Protein AF-A0A9W6ZVW0-F1 (afdb_monomer)

InterPro domains:
  IPR003613 U-box domain [PF04564] (121-185)
  IPR003613 U-box domain [PS51698] (119-185)
  IPR003613 U-box domain [SM00504] (123-185)
  IPR013083 Zinc finger, RING/FYVE/PHD-type [G3DSA:3.30.40.10] (118-185)
  IPR052085 WD repeat, SAM and U-box domain-containing [PTHR46573] (23-185)

Secondary structure (DSSP, 8-state):
-------------------------------TTTHHHHHHHHHHHHHHHHHHHHHHHHHHHHHHHHHHHHHHHHHHTSPPPPPPPPPPPPPPS-------TT----S------PPPTTTS-GGGB-TTT-SBPSSEEEETTS-EEEHHHHHHHHTT--B-TTT-PBPS---EEE-HHHHHHHHT-

Structure (mmCIF, N/CA/C/O backbone):
data_AF-A0A9W6ZVW0-F1
#
_entry.id   AF-A0A9W6ZVW0-F1
#
loop_
_atom_site.group_PDB
_atom_site.id
_atom_site.type_symbol
_atom_site.label_atom_id
_atom_site.label_alt_id
_atom_site.label_comp_id
_atom_site.label_asym_id
_atom_site.label_entity_id
_atom_site.label_seq_id
_atom_site.pdbx_PDB_ins_code
_atom_site.Cartn_x
_atom_site.Cartn_y
_atom_site.Cartn_z
_atom_site.occupancy
_atom_site.B_iso_or_equiv
_atom_site.auth_seq_id
_atom_site.auth_comp_id
_atom_site.auth_asym_id
_atom_site.auth_atom_id
_atom_site.pdbx_PDB_model_num
ATOM 1 N N . MET A 1 1 ? 35.088 63.427 -0.900 1.00 36.69 1 MET A N 1
ATOM 2 C CA . MET A 1 1 ? 34.880 64.888 -0.845 1.00 36.69 1 MET A CA 1
ATOM 3 C C . MET A 1 1 ? 33.418 65.139 -0.506 1.00 36.69 1 MET A C 1
ATOM 5 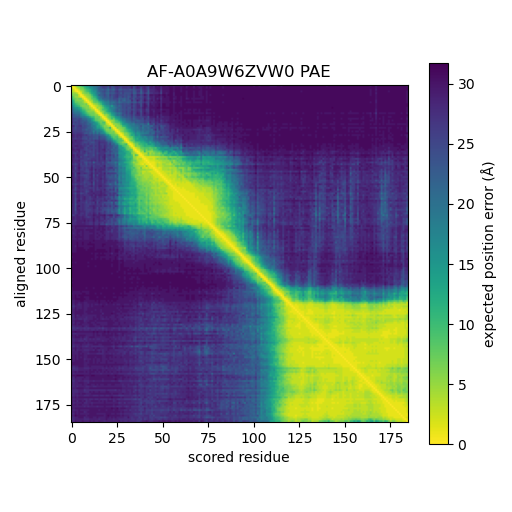O O . MET A 1 1 ? 32.577 64.541 -1.155 1.00 36.69 1 MET A O 1
ATOM 9 N N . ALA A 1 2 ? 33.184 65.968 0.516 1.00 36.09 2 ALA A N 1
ATOM 10 C CA . ALA A 1 2 ? 31.953 66.701 0.839 1.00 36.09 2 ALA A CA 1
ATOM 11 C C . ALA A 1 2 ? 30.633 65.935 1.136 1.00 36.09 2 ALA A C 1
ATOM 13 O O . ALA A 1 2 ? 29.873 65.580 0.245 1.00 36.09 2 ALA A O 1
ATOM 14 N N . ASN A 1 3 ? 30.343 65.822 2.441 1.00 37.25 3 ASN A N 1
ATOM 15 C CA . ASN A 1 3 ? 29.057 66.191 3.087 1.00 37.25 3 ASN A CA 1
ATOM 16 C C . ASN A 1 3 ? 28.734 67.685 2.746 1.00 37.25 3 ASN A C 1
ATOM 18 O O . ASN A 1 3 ? 29.712 68.359 2.398 1.00 37.25 3 ASN A O 1
ATOM 22 N N . PRO A 1 4 ? 27.528 68.298 2.919 1.00 48.19 4 PRO A N 1
ATOM 23 C CA . PRO A 1 4 ? 26.571 68.032 4.008 1.00 48.19 4 PRO A CA 1
ATOM 24 C C . PRO A 1 4 ? 25.067 68.405 3.779 1.00 48.19 4 PRO A C 1
ATOM 26 O O . PRO A 1 4 ? 24.676 68.956 2.755 1.00 48.19 4 PRO A O 1
ATOM 29 N N . SER A 1 5 ? 24.276 68.205 4.843 1.00 37.84 5 SER A N 1
ATOM 30 C CA . SER A 1 5 ? 23.144 69.052 5.287 1.00 37.84 5 SER A CA 1
ATOM 31 C C . SER A 1 5 ? 21.760 68.883 4.644 1.00 37.84 5 SER A C 1
ATOM 33 O O . SER A 1 5 ? 21.388 69.637 3.751 1.00 37.84 5 SER A O 1
ATOM 35 N N . ASP A 1 6 ? 20.934 68.034 5.262 1.00 41.91 6 ASP A N 1
ATOM 36 C CA . ASP A 1 6 ? 19.467 68.126 5.214 1.00 41.91 6 ASP A CA 1
ATOM 37 C C . ASP A 1 6 ? 18.932 68.792 6.495 1.00 41.91 6 ASP A C 1
ATOM 39 O O . ASP A 1 6 ? 19.266 68.342 7.598 1.00 41.91 6 ASP A O 1
ATOM 43 N N . PRO A 1 7 ? 18.072 69.823 6.389 1.00 49.44 7 PRO A N 1
ATOM 44 C CA . PRO A 1 7 ? 17.240 70.276 7.488 1.00 49.44 7 PRO A CA 1
ATOM 45 C C . PRO A 1 7 ? 15.739 70.024 7.256 1.00 49.44 7 PRO A C 1
ATOM 47 O O . PRO A 1 7 ? 15.161 70.425 6.250 1.00 49.44 7 PRO A O 1
ATOM 50 N N . LEU A 1 8 ? 15.127 69.538 8.337 1.00 39.28 8 LEU A N 1
ATOM 51 C CA . LEU A 1 8 ? 13.867 70.012 8.925 1.00 39.28 8 LEU A CA 1
ATOM 52 C C . LEU A 1 8 ? 12.522 69.548 8.332 1.00 39.28 8 LEU A C 1
ATOM 54 O O . LEU A 1 8 ? 12.026 70.021 7.312 1.00 39.28 8 LEU A O 1
ATOM 58 N N . GLU A 1 9 ? 11.907 68.672 9.136 1.00 45.91 9 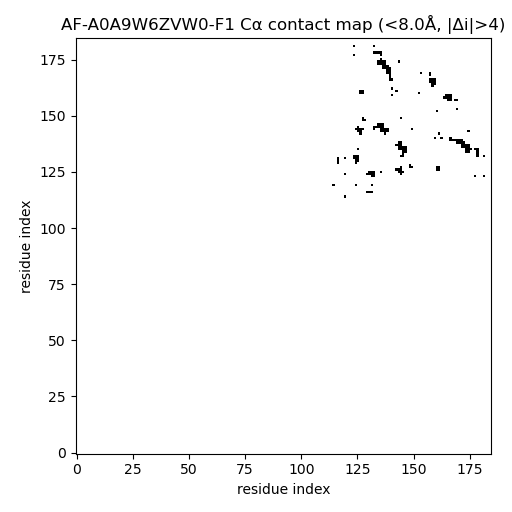GLU A N 1
ATOM 59 C CA . GLU A 1 9 ? 10.495 68.612 9.535 1.00 45.91 9 GLU A CA 1
ATOM 60 C C . GLU A 1 9 ? 9.547 69.688 8.982 1.00 45.91 9 GLU A C 1
ATOM 62 O O . GLU A 1 9 ? 9.727 70.890 9.185 1.00 45.91 9 GLU A O 1
ATOM 67 N N . LYS A 1 10 ? 8.407 69.224 8.458 1.00 45.72 10 LYS A N 1
ATOM 68 C CA . LYS A 1 10 ? 7.166 70.001 8.416 1.00 45.72 10 LYS A CA 1
ATOM 69 C C . LYS A 1 10 ? 6.094 69.293 9.235 1.00 45.72 10 LYS A C 1
ATOM 71 O O . LYS A 1 10 ? 5.445 68.364 8.761 1.00 45.72 10 LYS A O 1
ATOM 76 N N . GLY A 1 11 ? 5.936 69.770 10.468 1.00 38.44 11 GLY A N 1
ATOM 77 C CA . GLY A 1 11 ? 4.746 69.575 11.283 1.00 38.44 11 GLY A CA 1
ATOM 78 C C . GLY A 1 11 ? 3.544 70.271 10.648 1.00 38.44 11 GLY A C 1
ATOM 79 O O . GLY A 1 11 ? 3.657 71.353 10.066 1.00 38.44 11 GLY A O 1
ATOM 80 N N . GLY A 1 12 ? 2.403 69.594 10.715 1.00 38.50 12 GLY A N 1
ATOM 81 C CA . GLY A 1 12 ? 1.144 70.053 10.163 1.00 38.50 12 GLY A CA 1
ATOM 82 C C . GLY A 1 12 ? 0.312 70.895 11.127 1.00 38.50 12 GLY A C 1
ATOM 83 O O . GLY A 1 12 ? 0.460 70.841 12.343 1.00 38.50 12 GLY A O 1
ATOM 84 N N . PHE A 1 13 ? -0.651 71.550 10.483 1.00 37.47 13 PHE A N 1
ATOM 85 C CA . PHE A 1 13 ? -1.924 72.054 10.985 1.00 37.47 13 PHE A CA 1
ATOM 86 C C . PHE A 1 13 ? -1.953 73.447 11.635 1.00 37.47 13 PHE A C 1
ATOM 88 O O . PHE A 1 13 ? -1.443 73.705 12.720 1.00 37.47 13 PHE A O 1
ATOM 95 N N . VAL A 1 14 ? -2.623 74.335 10.898 1.00 42.47 14 VAL A N 1
ATOM 96 C CA . VAL A 1 14 ? -2.962 75.728 11.191 1.00 42.47 14 VAL A CA 1
ATOM 97 C C . VAL A 1 14 ? -4.264 75.766 11.988 1.00 42.47 14 VAL A C 1
ATOM 99 O O . VAL A 1 14 ? -5.237 75.166 11.543 1.00 42.47 14 VAL A O 1
ATOM 102 N N . ILE A 1 15 ? -4.316 76.544 13.073 1.00 51.22 15 ILE A N 1
ATOM 103 C CA . ILE A 1 15 ? -5.543 77.213 13.533 1.00 51.22 15 ILE A CA 1
ATOM 104 C C . ILE A 1 15 ? -5.216 78.592 14.127 1.00 51.22 15 ILE A C 1
ATOM 106 O O . ILE A 1 15 ? -4.217 78.782 14.817 1.00 51.22 15 ILE A O 1
ATOM 110 N N . ASP A 1 16 ? -6.077 79.538 13.770 1.00 44.47 16 ASP A N 1
ATOM 111 C CA . ASP A 1 16 ? -6.028 80.986 13.956 1.00 44.47 16 ASP A CA 1
ATOM 112 C C . ASP A 1 16 ? -6.024 81.485 15.416 1.00 44.47 16 ASP A C 1
ATOM 114 O O . ASP A 1 16 ? -6.716 80.951 16.277 1.00 44.47 16 ASP A O 1
ATOM 118 N N . GLY A 1 17 ? -5.356 82.626 15.622 1.00 41.03 17 GLY A N 1
ATOM 119 C CA . GLY A 1 17 ? -5.938 83.773 16.325 1.00 41.03 17 GLY A CA 1
ATOM 120 C C . GLY A 1 17 ? -6.081 83.774 17.859 1.00 41.03 17 GLY A C 1
ATOM 121 O O . GLY A 1 17 ? -7.071 83.306 18.406 1.00 41.03 17 GLY A O 1
ATOM 122 N N . ARG A 1 18 ? -5.257 84.645 18.470 1.00 46.25 18 ARG A N 1
ATOM 123 C CA . ARG A 1 18 ? -5.619 85.642 19.512 1.00 46.25 18 ARG A CA 1
ATOM 124 C C . ARG A 1 18 ? -5.554 85.264 21.016 1.00 46.25 18 ARG A C 1
ATOM 126 O O . ARG A 1 18 ? -6.280 84.417 21.515 1.00 46.25 18 ARG A O 1
ATOM 133 N N . HIS A 1 19 ? -4.811 86.133 21.722 1.00 49.25 19 HIS A N 1
ATOM 134 C CA . HIS A 1 19 ? -4.738 86.422 23.169 1.00 49.25 19 HIS A CA 1
ATOM 135 C C . HIS A 1 19 ? -3.726 85.622 24.000 1.00 49.25 19 HIS A C 1
ATOM 137 O O . HIS A 1 19 ? -3.892 84.443 24.290 1.00 49.25 19 HIS A O 1
ATOM 143 N N . GLY A 1 20 ? -2.658 86.323 24.395 1.00 46.34 20 GLY A N 1
ATOM 144 C CA . GLY A 1 20 ? -1.584 85.798 25.225 1.00 46.34 20 GLY A CA 1
ATOM 145 C C . GLY A 1 20 ? -1.887 85.811 26.715 1.00 46.34 20 GLY A C 1
ATOM 146 O O . GLY A 1 20 ? -2.773 86.523 27.176 1.00 46.34 20 GLY A O 1
ATOM 147 N N . VAL A 1 21 ? -1.064 85.081 27.467 1.00 46.03 21 VAL A N 1
ATOM 148 C CA . VAL A 1 21 ? -0.846 85.321 28.893 1.00 46.03 21 VAL A CA 1
ATOM 149 C C . VAL A 1 21 ? 0.588 84.914 29.230 1.00 46.03 21 VAL A C 1
ATOM 151 O O . VAL A 1 21 ? 1.023 83.799 28.954 1.00 46.03 21 VAL A O 1
ATOM 154 N N . HIS A 1 22 ? 1.333 85.858 29.792 1.00 50.41 22 HIS A N 1
ATOM 155 C CA . HIS A 1 22 ? 2.669 85.676 30.342 1.00 50.41 22 HIS A CA 1
ATOM 156 C C . HIS A 1 22 ? 2.554 85.021 31.726 1.00 50.41 22 HIS A C 1
ATOM 158 O O . HIS A 1 22 ? 1.882 85.575 32.595 1.00 50.41 22 HIS A O 1
ATOM 164 N N . CYS A 1 23 ? 3.227 83.891 31.960 1.00 37.38 23 CYS A N 1
ATOM 165 C CA . CYS A 1 23 ? 3.413 83.336 33.303 1.00 37.38 23 CYS A CA 1
ATOM 166 C C . CYS A 1 23 ? 4.864 82.884 33.515 1.00 37.38 23 CYS A C 1
ATOM 168 O O . CYS A 1 23 ? 5.407 82.079 32.762 1.00 37.38 23 CYS A O 1
ATOM 170 N N . SER A 1 24 ? 5.471 83.427 34.571 1.00 48.44 24 SER A N 1
ATOM 171 C CA . SER A 1 24 ? 6.840 83.202 35.028 1.00 48.44 24 SER A CA 1
ATOM 172 C C . SER A 1 24 ? 7.132 81.736 35.362 1.00 48.44 24 SER A C 1
ATOM 174 O O . SER A 1 24 ? 6.446 81.114 36.174 1.00 48.44 24 SER A O 1
ATOM 176 N N . PHE A 1 25 ? 8.214 81.213 34.785 1.00 44.19 25 PHE A N 1
ATOM 177 C CA . PHE A 1 25 ? 8.746 79.878 35.052 1.00 44.19 25 PHE A CA 1
ATOM 178 C C . PHE A 1 25 ? 9.334 79.800 36.474 1.00 44.19 25 PHE A C 1
ATOM 180 O O . PHE A 1 25 ? 10.353 80.424 36.765 1.00 44.19 25 PHE A O 1
ATOM 187 N N . HIS A 1 26 ? 8.719 79.008 37.356 1.00 49.25 26 HIS A N 1
ATOM 188 C CA . HIS A 1 26 ? 9.339 78.559 38.606 1.00 49.25 26 HIS A CA 1
ATOM 189 C C . HIS A 1 26 ? 10.032 77.214 38.358 1.00 49.25 26 HIS A C 1
ATOM 191 O O . HIS A 1 26 ? 9.406 76.247 37.931 1.00 49.25 26 HIS A O 1
ATOM 197 N N . ASN A 1 27 ? 11.338 77.150 38.615 1.00 50.41 27 ASN A N 1
ATOM 198 C CA . ASN A 1 27 ? 12.130 75.929 38.501 1.00 50.41 27 ASN A CA 1
ATOM 199 C C . ASN A 1 27 ? 11.965 75.068 39.763 1.00 50.41 27 ASN A C 1
ATOM 201 O O . ASN A 1 27 ? 12.542 75.376 40.806 1.00 50.41 27 ASN A O 1
ATOM 205 N N . THR A 1 28 ? 11.215 73.970 39.664 1.00 51.53 28 THR A N 1
ATOM 206 C CA . THR A 1 28 ? 11.150 72.928 40.696 1.00 51.53 28 THR A CA 1
ATOM 207 C C . THR A 1 28 ? 11.941 71.694 40.261 1.00 51.53 28 THR A C 1
ATOM 209 O O . THR A 1 28 ? 11.389 70.720 39.751 1.00 51.53 28 THR A O 1
ATOM 212 N N . ARG A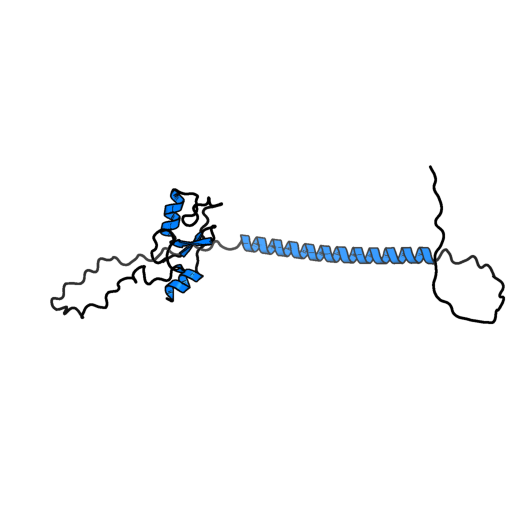 1 29 ? 13.256 71.687 40.513 1.00 55.25 29 ARG A N 1
ATOM 213 C CA . ARG A 1 29 ? 14.013 70.431 40.648 1.00 55.25 29 ARG A CA 1
ATOM 214 C C . ARG A 1 29 ? 13.548 69.728 41.923 1.00 55.25 29 ARG A C 1
ATOM 216 O O . ARG A 1 29 ? 13.925 70.189 42.995 1.00 55.25 29 ARG A O 1
ATOM 223 N N . LYS A 1 30 ? 12.774 68.637 41.811 1.00 53.06 30 LYS A N 1
ATOM 224 C CA . LYS A 1 30 ? 12.696 67.507 42.776 1.00 53.06 30 LYS A CA 1
ATOM 225 C C . LYS A 1 30 ? 11.551 66.536 42.423 1.00 53.06 30 LYS A C 1
ATOM 227 O O . LYS A 1 30 ? 10.520 66.573 43.071 1.00 53.06 30 LYS A O 1
ATOM 232 N N . THR A 1 31 ? 11.745 65.627 41.463 1.00 53.50 31 THR A N 1
ATOM 233 C CA . THR A 1 31 ? 10.911 64.399 41.314 1.00 53.50 31 THR A CA 1
ATOM 234 C C . THR A 1 31 ? 11.619 63.253 40.558 1.00 53.50 31 THR A C 1
ATOM 236 O O . THR A 1 31 ? 10.977 62.321 40.095 1.00 53.50 31 THR A O 1
ATOM 239 N N . GLY A 1 32 ? 12.952 63.265 40.423 1.00 52.16 32 GLY A N 1
ATOM 240 C CA . GLY A 1 32 ? 13.657 62.285 39.575 1.00 52.16 32 GLY A CA 1
ATOM 241 C C . GLY A 1 32 ? 13.910 60.894 40.178 1.00 52.16 32 GLY A C 1
ATOM 242 O O . GLY A 1 32 ? 14.332 60.012 39.449 1.00 52.16 32 GLY A O 1
ATOM 243 N N . LYS A 1 33 ? 13.698 60.671 41.487 1.00 48.81 33 LYS A N 1
ATOM 244 C CA . LYS A 1 33 ? 14.154 59.434 42.166 1.00 48.81 33 LYS A CA 1
ATOM 245 C C . LYS A 1 33 ? 13.055 58.404 42.466 1.00 48.81 33 LYS A C 1
ATOM 247 O O . LYS A 1 33 ? 13.376 57.305 42.892 1.00 48.81 33 LYS A O 1
ATOM 252 N N . THR A 1 34 ? 11.781 58.729 42.257 1.00 54.94 34 THR A N 1
ATOM 253 C CA . THR A 1 34 ? 10.658 57.814 42.551 1.00 54.94 34 THR A CA 1
ATOM 254 C C . THR A 1 34 ? 10.165 57.040 41.326 1.00 54.94 34 THR A C 1
ATOM 256 O O . THR A 1 34 ? 9.787 55.882 41.465 1.00 54.94 34 THR A O 1
ATOM 259 N N . MET A 1 35 ? 10.227 57.618 40.120 1.00 53.97 35 MET A N 1
ATOM 260 C CA . MET A 1 35 ? 9.728 56.952 38.901 1.00 53.97 35 MET A CA 1
ATOM 261 C C . MET A 1 35 ? 10.645 55.829 38.388 1.00 53.97 35 MET A C 1
ATOM 263 O O . MET A 1 35 ? 10.172 54.833 37.839 1.00 53.97 35 MET A O 1
ATOM 267 N N . GLU A 1 36 ? 11.956 55.950 38.606 1.00 59.03 36 GLU A N 1
ATOM 268 C CA . GLU A 1 36 ? 12.932 54.961 38.130 1.00 59.03 36 GLU A CA 1
ATOM 269 C C . GLU A 1 36 ? 12.926 53.690 38.998 1.00 59.03 36 GLU A C 1
ATOM 271 O O . GLU A 1 36 ? 12.988 52.577 38.484 1.00 59.03 36 GLU A O 1
ATOM 276 N N . THR A 1 37 ? 12.744 53.826 40.317 1.00 59.56 37 THR A N 1
ATOM 277 C CA . THR A 1 37 ? 12.632 52.676 41.230 1.00 59.56 37 THR A CA 1
ATOM 278 C C . THR A 1 37 ? 11.305 51.935 41.086 1.00 59.56 37 THR A C 1
ATOM 280 O O . THR A 1 37 ? 11.295 50.711 41.189 1.00 59.56 37 THR A O 1
ATOM 283 N N . GLN A 1 38 ? 10.212 52.650 40.795 1.00 60.81 38 GLN A N 1
ATOM 284 C CA . GLN A 1 38 ? 8.894 52.048 40.573 1.00 60.81 38 GLN A CA 1
ATOM 285 C C . GLN A 1 38 ? 8.896 51.133 39.337 1.00 60.81 38 GLN A C 1
ATOM 287 O O . GLN A 1 38 ? 8.470 49.985 39.416 1.00 60.81 38 GLN A O 1
ATOM 292 N N . SER A 1 39 ? 9.511 51.584 38.240 1.00 69.44 39 SER A N 1
ATOM 293 C CA . SER A 1 39 ? 9.677 50.783 37.016 1.00 69.44 39 SER A CA 1
ATOM 294 C C . SER A 1 39 ? 10.524 49.516 37.235 1.00 69.44 39 SER A C 1
ATOM 296 O O . SER A 1 39 ? 10.269 48.471 36.637 1.00 69.44 39 SER A O 1
ATOM 298 N N . ILE A 1 40 ? 11.535 49.577 38.111 1.00 68.88 40 ILE A N 1
ATOM 299 C CA . ILE A 1 40 ? 12.392 48.424 38.443 1.00 68.88 40 ILE A CA 1
ATOM 300 C C . ILE A 1 40 ? 11.645 47.410 39.322 1.00 68.88 40 ILE A C 1
ATOM 302 O O . ILE A 1 40 ? 11.840 46.202 39.173 1.00 68.88 40 ILE A O 1
ATOM 306 N N . GLU A 1 41 ? 10.810 47.873 40.251 1.00 72.12 41 GLU A N 1
ATOM 307 C CA . GLU A 1 41 ? 10.012 47.007 41.123 1.00 72.12 41 GLU A CA 1
ATOM 308 C C . GLU A 1 41 ? 8.882 46.311 40.350 1.00 72.12 41 GLU A C 1
ATOM 310 O O . GLU A 1 41 ? 8.694 45.100 40.490 1.00 72.12 41 GLU A O 1
ATOM 315 N N . GLU A 1 42 ? 8.227 47.028 39.435 1.00 75.50 42 GLU A N 1
ATOM 316 C CA . GLU A 1 42 ? 7.260 46.466 38.485 1.00 75.50 42 GLU A CA 1
ATOM 317 C C . GLU A 1 42 ? 7.913 45.420 37.565 1.00 75.50 42 GLU A C 1
ATOM 319 O O . GLU A 1 42 ? 7.383 44.317 37.413 1.00 75.50 42 GLU A O 1
ATOM 324 N N . ALA A 1 43 ? 9.113 45.688 37.035 1.00 74.31 43 ALA A N 1
ATOM 325 C CA . ALA A 1 43 ? 9.855 44.726 36.215 1.00 74.31 43 ALA A CA 1
ATOM 326 C C . ALA A 1 43 ? 10.263 43.461 36.994 1.00 74.31 43 ALA A C 1
ATOM 328 O O . ALA A 1 43 ? 10.168 42.346 36.472 1.00 74.31 43 ALA A O 1
ATOM 329 N N . LYS A 1 44 ? 10.674 43.600 38.263 1.00 75.88 44 LYS A N 1
ATOM 330 C CA . LYS A 1 4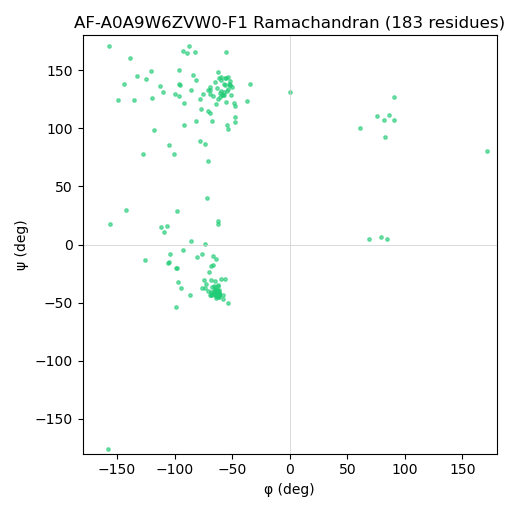4 ? 10.950 42.454 39.150 1.00 75.88 44 LYS A CA 1
ATOM 331 C C . LYS A 1 44 ? 9.684 41.644 39.432 1.00 75.88 44 LYS A C 1
ATOM 333 O O . LYS A 1 44 ? 9.741 40.416 39.413 1.00 75.88 44 LYS A O 1
ATOM 338 N N . SER A 1 45 ? 8.548 42.314 39.627 1.00 74.50 45 SER A N 1
ATOM 339 C CA . SER A 1 45 ? 7.237 41.681 39.809 1.00 74.50 45 SER A CA 1
ATOM 340 C C . SER A 1 45 ? 6.792 40.906 38.558 1.00 74.50 45 SER A C 1
ATOM 342 O O . SER A 1 45 ? 6.431 39.731 38.650 1.00 74.50 45 SER A O 1
ATOM 344 N N . MET A 1 46 ? 6.925 41.493 37.361 1.00 74.19 46 MET A N 1
ATOM 345 C CA . MET A 1 46 ? 6.645 40.820 36.084 1.00 74.19 46 MET A CA 1
ATOM 346 C C . MET A 1 46 ? 7.573 39.625 35.840 1.00 74.19 46 MET A C 1
ATOM 348 O O . MET A 1 46 ? 7.117 38.563 35.417 1.00 74.19 46 MET A O 1
ATOM 352 N N . SER A 1 47 ? 8.866 39.761 36.153 1.00 74.62 47 SER A N 1
ATOM 353 C CA . SER A 1 47 ? 9.827 38.660 36.040 1.00 74.62 47 SER A CA 1
ATOM 354 C C . SER A 1 47 ? 9.518 37.520 37.017 1.00 74.62 47 SER A C 1
ATOM 356 O O . SER A 1 47 ? 9.696 36.356 36.660 1.00 74.62 47 SER A O 1
ATOM 358 N N . ALA A 1 48 ? 9.032 37.820 38.226 1.00 74.25 48 ALA A N 1
ATOM 359 C CA . ALA A 1 48 ? 8.617 36.809 39.198 1.00 74.25 48 ALA A CA 1
ATOM 360 C C . ALA A 1 48 ? 7.355 36.056 38.740 1.00 74.25 48 ALA A C 1
ATOM 362 O O . ALA A 1 48 ? 7.300 34.829 38.840 1.00 74.25 48 ALA A O 1
ATOM 363 N N . MET A 1 49 ? 6.372 36.760 38.164 1.00 72.38 49 MET A N 1
ATOM 364 C CA . MET A 1 49 ? 5.185 36.134 37.565 1.00 72.38 49 MET A CA 1
ATOM 365 C C . MET A 1 49 ? 5.538 35.284 36.339 1.00 72.38 49 MET A C 1
ATOM 367 O O . MET A 1 49 ? 5.017 34.180 36.192 1.00 72.38 49 MET A O 1
ATOM 371 N N . ALA A 1 50 ? 6.461 35.748 35.492 1.00 74.81 50 ALA A N 1
ATOM 372 C CA . ALA A 1 50 ? 6.957 34.980 34.352 1.00 74.81 50 ALA A CA 1
ATOM 373 C C . ALA A 1 50 ? 7.695 33.706 34.798 1.00 74.81 50 ALA A C 1
ATOM 375 O O . ALA A 1 50 ? 7.473 32.643 34.223 1.00 74.81 50 ALA A O 1
ATOM 376 N N . ALA A 1 51 ? 8.504 33.775 35.861 1.00 75.69 51 ALA A N 1
ATOM 377 C CA . ALA A 1 51 ? 9.158 32.603 36.443 1.00 75.69 51 ALA A CA 1
ATOM 378 C C . ALA A 1 51 ? 8.145 31.608 37.045 1.00 75.69 51 ALA A C 1
ATOM 380 O O . ALA A 1 51 ? 8.262 30.401 36.833 1.00 75.69 51 ALA A O 1
ATOM 381 N N . ALA A 1 52 ? 7.107 32.096 37.735 1.00 75.81 52 ALA A N 1
ATOM 382 C CA . ALA A 1 52 ? 6.025 31.252 38.247 1.00 75.81 52 ALA A CA 1
ATOM 383 C C . ALA A 1 52 ? 5.225 30.584 37.111 1.00 75.81 52 ALA A C 1
ATOM 385 O O . ALA A 1 52 ? 4.931 29.388 37.176 1.00 75.81 52 ALA A O 1
ATOM 386 N N . ALA A 1 53 ? 4.933 31.321 36.035 1.00 78.62 53 ALA A N 1
ATOM 387 C CA . ALA A 1 53 ? 4.290 30.785 34.838 1.00 78.62 53 ALA A CA 1
ATOM 388 C C . ALA A 1 53 ? 5.177 29.753 34.119 1.00 78.62 53 ALA A C 1
ATOM 390 O O . ALA A 1 53 ? 4.675 28.712 33.694 1.00 78.62 53 ALA A O 1
ATOM 391 N N . ALA A 1 54 ? 6.491 29.986 34.045 1.00 81.25 54 ALA A N 1
ATOM 392 C CA . ALA A 1 54 ? 7.454 29.051 33.469 1.00 81.25 54 ALA A CA 1
ATOM 393 C C . ALA A 1 54 ? 7.532 27.743 34.272 1.00 81.25 54 ALA A C 1
ATOM 395 O O . ALA A 1 54 ? 7.477 26.664 33.685 1.00 81.25 54 ALA A O 1
ATOM 396 N N . HIS A 1 55 ? 7.566 27.798 35.609 1.00 84.44 55 HIS A N 1
ATOM 397 C CA . HIS A 1 55 ? 7.489 26.590 36.439 1.00 84.44 55 HIS A CA 1
ATOM 398 C C . HIS A 1 55 ? 6.157 25.849 36.264 1.00 84.44 55 HIS A C 1
ATOM 400 O O . HIS A 1 55 ? 6.155 24.624 36.172 1.00 84.44 55 HIS A O 1
ATOM 406 N N . ALA A 1 56 ? 5.031 26.561 36.142 1.00 84.44 56 ALA A N 1
ATOM 407 C CA . ALA A 1 56 ? 3.738 25.937 35.860 1.00 84.44 56 ALA A CA 1
ATOM 408 C C . ALA A 1 56 ? 3.702 25.259 34.475 1.00 84.44 56 ALA A C 1
ATOM 410 O O . ALA A 1 56 ? 3.106 24.191 34.322 1.00 84.44 56 ALA A O 1
ATOM 411 N N . GLN A 1 57 ? 4.354 25.842 33.464 1.00 89.19 57 GLN A N 1
ATOM 412 C CA . GLN A 1 57 ? 4.505 25.236 32.138 1.00 89.19 57 GLN A CA 1
ATOM 413 C C . GLN A 1 57 ? 5.429 24.011 32.169 1.00 89.19 57 GLN A C 1
ATOM 415 O O . GLN A 1 57 ? 5.075 22.979 31.602 1.00 89.19 57 GLN A O 1
ATOM 420 N N . LEU A 1 58 ? 6.562 24.083 32.875 1.00 90.50 58 LEU A N 1
ATOM 421 C CA . LEU A 1 58 ? 7.473 22.950 33.064 1.00 90.50 58 LEU A CA 1
ATOM 422 C C . LEU A 1 58 ? 6.807 21.805 33.836 1.00 90.50 58 LEU A C 1
ATOM 424 O O . LEU A 1 58 ? 6.954 20.653 33.439 1.00 90.50 58 LEU A O 1
ATOM 428 N N . ALA A 1 59 ? 6.014 22.100 34.870 1.00 93.75 59 ALA A N 1
ATOM 429 C CA . ALA A 1 59 ? 5.257 21.094 35.614 1.00 93.75 59 ALA A CA 1
ATOM 430 C C . ALA A 1 59 ? 4.231 20.374 34.719 1.00 93.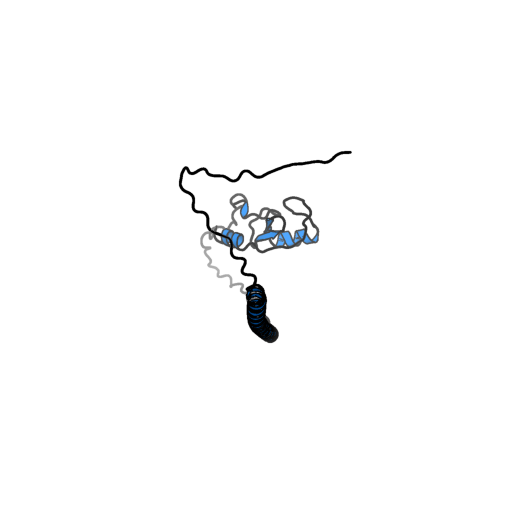75 59 ALA A C 1
ATOM 432 O O . ALA A 1 59 ? 4.162 19.144 34.709 1.00 93.75 59 ALA A O 1
ATOM 433 N N . LYS A 1 60 ? 3.489 21.121 33.888 1.00 95.44 60 LYS A N 1
ATOM 434 C CA . LYS A 1 60 ? 2.587 20.537 32.877 1.00 95.44 60 LYS A CA 1
ATOM 435 C C . LYS A 1 60 ? 3.351 19.705 31.842 1.00 95.44 60 LYS A C 1
ATOM 437 O O . LYS A 1 60 ? 2.893 18.629 31.462 1.00 95.44 60 LYS A O 1
ATOM 442 N N . ALA A 1 61 ? 4.521 20.171 31.401 1.00 94.75 61 ALA A N 1
ATOM 443 C CA . ALA A 1 61 ? 5.366 19.446 30.455 1.00 94.75 61 ALA A CA 1
ATOM 444 C C . ALA A 1 61 ? 5.899 18.130 31.045 1.00 94.75 61 ALA A C 1
ATOM 446 O O . ALA A 1 61 ? 5.843 17.098 30.380 1.00 94.75 61 ALA A O 1
ATOM 447 N N . GLN A 1 62 ? 6.336 18.134 32.306 1.00 96.50 62 GLN A N 1
ATOM 448 C CA . GLN A 1 62 ? 6.746 16.928 33.028 1.00 96.50 62 GLN A CA 1
ATOM 449 C C . GLN A 1 62 ? 5.588 15.934 33.165 1.00 96.50 62 GLN A C 1
ATOM 451 O O . GLN A 1 62 ? 5.775 14.745 32.916 1.00 96.50 62 GLN A O 1
ATOM 456 N N . GLN A 1 63 ? 4.379 16.407 33.481 1.00 96.00 63 GLN A N 1
ATOM 457 C CA . GLN A 1 63 ? 3.196 15.548 33.557 1.00 96.00 63 GLN A CA 1
ATOM 458 C C . GLN A 1 63 ? 2.864 14.907 32.199 1.00 96.00 63 GLN A C 1
ATOM 460 O O . GLN A 1 63 ? 2.581 13.711 32.134 1.00 96.00 63 GLN A O 1
ATOM 465 N N . MET A 1 64 ? 2.956 15.666 31.101 1.00 96.75 64 MET A N 1
ATOM 466 C CA . MET A 1 64 ? 2.786 15.114 29.751 1.00 96.75 64 MET A CA 1
ATOM 467 C C . MET A 1 64 ? 3.860 14.077 29.412 1.00 96.75 64 MET A C 1
ATOM 469 O O . MET A 1 64 ? 3.540 13.036 28.842 1.00 96.75 64 MET A O 1
ATOM 473 N N . GLN A 1 65 ? 5.118 14.315 29.788 1.00 96.50 65 GLN A N 1
ATOM 474 C CA . GLN A 1 65 ? 6.197 13.346 29.578 1.00 96.50 65 GLN A CA 1
ATOM 475 C C . GLN A 1 65 ? 5.968 12.057 30.377 1.00 96.50 65 GLN A C 1
ATOM 477 O O . GLN A 1 65 ? 6.133 10.969 29.829 1.00 96.50 65 GLN A O 1
ATOM 482 N N . GLN A 1 66 ? 5.532 12.157 31.635 1.00 96.69 66 GLN A N 1
ATOM 483 C CA . GLN A 1 66 ? 5.174 10.992 32.451 1.00 96.69 66 GLN A CA 1
ATOM 484 C C . GLN A 1 66 ? 4.009 10.209 31.834 1.00 96.69 66 GLN A C 1
ATOM 486 O O . GLN A 1 66 ? 4.070 8.983 31.742 1.00 96.69 66 GLN A O 1
ATOM 491 N N . MET A 1 67 ? 2.979 10.902 31.340 1.00 97.06 67 MET A N 1
ATOM 492 C CA . MET A 1 67 ? 1.851 10.269 30.655 1.00 97.06 67 MET A CA 1
ATOM 493 C C . MET A 1 67 ? 2.297 9.541 29.379 1.00 97.06 67 MET A C 1
ATOM 495 O O . MET A 1 67 ? 1.897 8.402 29.148 1.00 97.06 67 MET A O 1
ATOM 499 N N . GLN A 1 68 ? 3.176 10.147 28.576 1.00 96.69 68 GLN A N 1
ATOM 500 C CA . GLN A 1 68 ? 3.743 9.499 27.389 1.00 96.69 68 GLN A CA 1
ATOM 501 C C . GLN A 1 68 ? 4.582 8.268 27.754 1.00 96.69 68 GLN A C 1
ATOM 503 O O . GLN A 1 68 ? 4.480 7.239 27.089 1.00 96.69 68 GLN A O 1
ATOM 508 N N . GLN A 1 69 ? 5.386 8.334 28.819 1.00 96.25 69 GLN A N 1
ATOM 509 C CA . GLN A 1 69 ? 6.146 7.177 29.303 1.00 96.25 69 GLN A CA 1
ATOM 510 C C . GLN A 1 69 ? 5.218 6.036 29.742 1.00 96.25 69 GLN A C 1
ATOM 512 O O . GLN A 1 69 ? 5.456 4.889 29.364 1.00 96.25 69 GLN A O 1
ATOM 517 N N . GLN A 1 70 ? 4.128 6.339 30.455 1.00 95.88 70 GLN A N 1
ATOM 518 C CA . GLN A 1 70 ? 3.120 5.339 30.820 1.00 95.88 70 GLN A CA 1
ATOM 519 C C . GLN A 1 70 ? 2.454 4.719 29.588 1.00 95.88 70 GLN A C 1
ATOM 521 O O . GLN A 1 70 ? 2.321 3.499 29.522 1.00 95.88 70 GLN A O 1
ATOM 526 N N . GLN A 1 71 ? 2.092 5.522 28.583 1.00 95.19 71 GLN A N 1
ATOM 527 C CA . GLN A 1 71 ? 1.534 5.007 27.328 1.00 95.19 71 GLN A CA 1
ATOM 528 C C . GLN A 1 71 ? 2.524 4.093 26.594 1.00 95.19 71 GLN A C 1
ATOM 530 O O . GLN A 1 71 ? 2.136 3.033 26.108 1.00 95.19 71 GLN A O 1
ATOM 535 N N . ARG A 1 72 ? 3.813 4.455 26.550 1.00 94.06 72 ARG A N 1
ATOM 536 C CA . ARG A 1 72 ? 4.862 3.604 25.964 1.00 94.06 72 ARG A CA 1
ATOM 537 C C . ARG A 1 72 ? 5.012 2.286 26.717 1.00 94.06 72 ARG A C 1
ATOM 539 O O . ARG A 1 72 ? 5.128 1.246 26.077 1.00 94.06 72 ARG A O 1
ATOM 546 N N . TYR A 1 73 ? 4.972 2.320 28.047 1.00 94.56 73 TYR A N 1
ATOM 547 C CA . TYR A 1 73 ? 5.008 1.110 28.864 1.00 94.56 73 TYR A CA 1
ATOM 548 C C . TYR A 1 73 ? 3.792 0.216 28.591 1.00 94.56 73 TYR A C 1
ATOM 550 O O . TYR A 1 73 ? 3.955 -0.973 28.344 1.00 94.56 73 TYR A O 1
ATOM 558 N N . GLN A 1 74 ? 2.583 0.783 28.527 1.00 93.44 74 GLN A N 1
ATOM 559 C CA . GLN A 1 74 ? 1.373 0.027 28.177 1.00 93.44 74 GLN A CA 1
ATOM 560 C C . GLN A 1 74 ? 1.451 -0.584 26.770 1.00 93.44 74 GLN A C 1
ATOM 562 O O . GLN A 1 74 ? 1.032 -1.722 26.580 1.00 93.44 74 GLN A O 1
ATOM 567 N N . GLN A 1 75 ? 2.018 0.131 25.790 1.00 90.06 75 GLN A N 1
ATOM 568 C CA . GLN A 1 75 ? 2.243 -0.414 24.445 1.00 90.06 75 GLN A CA 1
ATOM 569 C C . GLN A 1 75 ? 3.230 -1.587 24.456 1.00 90.06 75 GLN A C 1
ATOM 571 O O . GLN A 1 75 ? 2.993 -2.571 23.762 1.00 90.06 75 GLN A O 1
ATOM 576 N N . GLN A 1 76 ? 4.301 -1.507 25.254 1.00 89.00 76 GLN A N 1
ATOM 577 C CA . GLN A 1 76 ? 5.270 -2.598 25.417 1.00 89.00 76 GLN A CA 1
ATOM 578 C C . GLN A 1 76 ? 4.684 -3.807 26.155 1.00 89.00 76 GLN A C 1
ATOM 580 O O . GLN A 1 76 ? 5.080 -4.933 25.881 1.00 89.00 76 GLN A O 1
ATOM 585 N N . GLN A 1 77 ? 3.732 -3.581 27.061 1.00 86.44 77 GLN A N 1
ATOM 586 C CA . GLN A 1 77 ? 3.019 -4.631 27.793 1.00 86.44 77 GLN A CA 1
ATOM 587 C C . GLN A 1 77 ? 1.810 -5.187 27.026 1.00 86.44 77 GLN A C 1
ATOM 589 O O . GLN A 1 77 ? 1.081 -6.020 27.567 1.00 86.44 77 GLN A O 1
ATOM 594 N N . ARG A 1 78 ? 1.551 -4.744 25.782 1.00 83.25 78 ARG A N 1
ATOM 595 C CA . ARG A 1 78 ? 0.463 -5.315 24.984 1.00 83.25 78 ARG A CA 1
ATOM 596 C C . ARG A 1 78 ? 0.801 -6.792 24.729 1.00 83.25 78 ARG A C 1
ATOM 598 O O . ARG A 1 78 ? 1.840 -7.060 24.125 1.00 83.25 78 ARG A O 1
ATOM 605 N N . PRO A 1 79 ? -0.048 -7.743 25.159 1.00 80.75 79 PRO A N 1
ATOM 606 C CA . PRO A 1 79 ? 0.204 -9.153 24.909 1.00 80.75 79 PRO A CA 1
ATOM 607 C C . PRO A 1 79 ? 0.355 -9.372 23.404 1.00 80.75 79 PRO A C 1
ATOM 609 O O . PRO A 1 79 ? -0.392 -8.797 22.606 1.00 80.75 79 PRO A O 1
ATOM 612 N N . PHE A 1 80 ? 1.348 -10.176 23.021 1.00 80.06 80 PHE A N 1
ATOM 613 C CA . PHE A 1 80 ? 1.517 -10.590 21.635 1.00 80.06 80 PHE A CA 1
ATOM 614 C C . PHE A 1 80 ? 0.205 -11.241 21.187 1.00 80.06 80 PHE A C 1
ATOM 616 O O . PHE A 1 80 ? -0.277 -12.164 21.848 1.00 80.06 80 PHE A O 1
ATOM 623 N N . ALA A 1 81 ? -0.413 -10.719 20.125 1.00 78.38 81 ALA A N 1
ATOM 624 C CA . ALA A 1 81 ? -1.626 -11.325 19.596 1.00 78.38 81 ALA A CA 1
ATOM 625 C C . ALA A 1 81 ? -1.305 -12.787 19.249 1.00 78.38 81 ALA A C 1
ATOM 627 O O . ALA A 1 81 ? -0.269 -13.031 18.622 1.00 78.38 81 ALA A O 1
ATOM 628 N N . PRO A 1 82 ? -2.128 -13.763 19.673 1.00 81.38 82 PRO A N 1
ATOM 629 C CA . PRO A 1 82 ? -1.897 -15.142 19.282 1.00 81.38 82 PRO A CA 1
ATOM 630 C C . PRO A 1 82 ? -1.841 -15.214 17.748 1.00 81.38 82 PRO A C 1
ATOM 632 O O . PRO A 1 82 ? -2.569 -14.467 17.082 1.00 81.38 82 PRO A O 1
ATOM 635 N N . PRO A 1 83 ? -0.970 -16.063 17.173 1.00 80.31 83 PRO A N 1
ATOM 636 C CA . PRO A 1 83 ? -0.939 -16.246 15.730 1.00 80.31 83 PRO A CA 1
ATOM 637 C C . PRO A 1 83 ? -2.351 -16.596 15.234 1.00 80.31 83 PRO A C 1
ATOM 639 O O . PRO A 1 83 ? -3.092 -17.275 15.957 1.00 80.31 83 PRO A O 1
ATOM 642 N N . PRO A 1 84 ? -2.747 -16.126 14.037 1.00 78.94 84 PRO A N 1
ATOM 643 C CA . PRO A 1 84 ? -4.041 -16.479 13.470 1.00 78.94 84 PRO A CA 1
ATOM 644 C C . PRO A 1 84 ? -4.185 -18.001 13.468 1.00 78.94 84 PRO A C 1
ATOM 646 O O . PRO A 1 84 ? -3.220 -18.719 13.188 1.00 78.94 84 PRO A O 1
ATOM 649 N N . ALA A 1 85 ? -5.375 -18.488 13.828 1.00 82.06 85 ALA A N 1
ATOM 650 C CA . ALA A 1 85 ? -5.654 -19.916 13.819 1.00 82.06 85 ALA A CA 1
ATOM 651 C C . ALA A 1 85 ? -5.281 -20.505 12.444 1.00 82.06 85 ALA A C 1
ATOM 653 O O . ALA A 1 85 ? -5.508 -19.842 11.425 1.00 82.06 85 ALA A O 1
ATOM 654 N N . PRO A 1 86 ? -4.704 -21.718 12.391 1.00 81.06 86 PRO A N 1
ATOM 655 C CA . PRO A 1 86 ? -4.440 -22.377 11.121 1.00 81.06 86 PRO A CA 1
ATOM 656 C C . PRO A 1 86 ? -5.737 -22.443 10.311 1.00 81.06 86 PRO A C 1
ATOM 658 O O . PRO A 1 86 ? -6.796 -22.769 10.854 1.00 81.06 86 PRO A O 1
ATOM 661 N N . PHE A 1 87 ? -5.651 -22.095 9.024 1.00 77.88 87 PHE A N 1
ATOM 662 C CA . PHE A 1 87 ? -6.789 -22.180 8.114 1.00 77.88 87 PHE A CA 1
ATOM 663 C C . PHE A 1 87 ? -7.405 -23.586 8.194 1.00 77.88 87 PHE A C 1
ATOM 665 O O . PHE A 1 87 ? -6.654 -24.568 8.242 1.00 77.88 87 PHE A O 1
ATOM 672 N N . PRO A 1 88 ? -8.745 -23.709 8.226 1.00 79.62 88 PRO A N 1
ATOM 673 C CA . PRO A 1 88 ? -9.382 -25.016 8.237 1.00 79.62 88 PRO A CA 1
ATOM 674 C C . PRO A 1 88 ? -8.934 -25.811 7.000 1.00 79.62 88 PRO A C 1
ATOM 676 O O . PRO A 1 88 ? -8.833 -25.231 5.913 1.00 79.62 88 PRO A O 1
ATOM 679 N N . PRO A 1 89 ? -8.643 -27.119 7.136 1.00 75.88 89 PRO A N 1
ATOM 680 C CA . PRO A 1 89 ? -8.336 -27.950 5.983 1.00 75.88 89 PRO A CA 1
ATOM 681 C C . PRO A 1 89 ? -9.518 -27.893 5.011 1.00 75.88 89 PRO A C 1
ATOM 683 O O . PRO A 1 89 ? -10.671 -28.080 5.402 1.00 75.88 89 PRO A O 1
ATOM 686 N N . HIS A 1 90 ? -9.225 -27.598 3.747 1.00 66.06 90 HIS A N 1
ATOM 687 C CA . HIS A 1 90 ? -10.209 -27.684 2.677 1.00 66.06 90 HIS A CA 1
ATOM 688 C C . HIS A 1 90 ? -10.736 -29.128 2.593 1.00 66.06 90 HIS A C 1
ATOM 690 O O . HIS A 1 90 ? -9.971 -30.071 2.822 1.00 66.06 90 HIS A O 1
ATOM 696 N N . PRO A 1 91 ? -12.029 -29.331 2.287 1.00 70.19 91 PRO A N 1
ATOM 697 C CA . PRO A 1 91 ? -12.567 -30.672 2.111 1.00 70.19 91 PRO A CA 1
ATOM 698 C C . PRO A 1 91 ? -11.815 -31.392 0.977 1.00 70.19 91 PRO A C 1
ATOM 700 O O . PRO A 1 91 ? -11.484 -30.755 -0.027 1.00 70.19 91 PRO A O 1
ATOM 703 N N . PRO A 1 92 ? -11.533 -32.702 1.101 1.00 61.53 92 PRO A N 1
ATOM 704 C CA . PRO A 1 92 ? -10.935 -33.455 0.010 1.00 61.53 92 PRO A CA 1
ATOM 705 C C . PRO A 1 92 ? -11.890 -33.453 -1.188 1.00 61.53 92 PRO A C 1
ATOM 707 O O . PRO A 1 92 ? -13.042 -33.872 -1.080 1.00 61.53 92 PRO A O 1
ATOM 710 N N . THR A 1 93 ? -11.402 -33.015 -2.349 1.00 59.59 93 THR A N 1
ATOM 711 C CA . THR A 1 93 ? -12.124 -33.015 -3.633 1.00 59.59 93 THR A CA 1
ATOM 712 C C . THR A 1 93 ? -12.294 -34.431 -4.211 1.00 59.59 93 THR A C 1
ATOM 714 O O . THR A 1 93 ? -12.142 -34.645 -5.409 1.00 59.59 93 THR A O 1
ATOM 717 N N . SER A 1 94 ? -12.577 -35.435 -3.375 1.00 57.50 94 SER A N 1
ATOM 718 C CA . SER A 1 94 ? -12.800 -36.823 -3.803 1.00 57.50 94 SER A CA 1
ATOM 719 C C . SER A 1 94 ? -14.265 -37.250 -3.743 1.00 57.50 94 SER A C 1
ATOM 721 O O . SER A 1 94 ? -14.557 -38.444 -3.823 1.00 57.50 94 SER A O 1
ATOM 723 N N . TYR A 1 95 ? -15.205 -36.307 -3.642 1.00 55.12 95 TYR A N 1
ATOM 724 C CA . TYR A 1 95 ? -16.603 -36.623 -3.907 1.00 55.12 95 TYR A CA 1
ATOM 725 C C . TYR A 1 95 ? -16.825 -36.693 -5.418 1.00 55.12 95 TYR A C 1
ATOM 727 O O . TYR A 1 95 ? -17.137 -35.700 -6.071 1.00 55.12 95 TYR A O 1
ATOM 735 N N . ASN A 1 96 ? -16.621 -37.888 -5.964 1.00 67.00 96 ASN A N 1
ATOM 736 C CA . ASN A 1 96 ? -17.101 -38.255 -7.285 1.00 67.00 96 ASN A CA 1
ATOM 737 C C . ASN A 1 96 ? -18.486 -38.899 -7.076 1.00 67.00 96 ASN A C 1
ATOM 739 O O . ASN A 1 96 ? -18.543 -40.021 -6.561 1.00 67.00 96 ASN A O 1
ATOM 743 N N . PRO A 1 97 ? -19.605 -38.201 -7.347 1.00 62.69 97 PRO A N 1
ATOM 744 C CA . PRO A 1 97 ? -20.930 -38.783 -7.165 1.00 62.69 97 PRO A CA 1
ATOM 745 C C . PRO A 1 97 ? -21.098 -40.008 -8.080 1.00 62.69 97 PRO A C 1
ATOM 747 O O . PRO A 1 97 ? -20.599 -39.998 -9.208 1.00 62.69 97 PRO A O 1
ATOM 750 N N . PRO A 1 98 ? -21.788 -41.071 -7.628 1.00 57.94 98 PRO A N 1
ATOM 751 C CA . PRO A 1 98 ? -22.079 -42.214 -8.483 1.00 57.94 98 PRO A CA 1
ATOM 752 C C . PRO A 1 98 ? -22.898 -41.747 -9.691 1.00 57.94 98 PRO A C 1
ATOM 754 O O . PRO A 1 98 ? -23.867 -41.004 -9.526 1.00 57.94 98 PRO A O 1
ATOM 757 N N . LEU A 1 99 ? -22.483 -42.167 -10.894 1.00 61.81 99 LEU A N 1
ATOM 758 C CA . LEU A 1 99 ? -23.208 -41.939 -12.144 1.00 61.81 99 LEU A CA 1
ATOM 759 C C . LEU A 1 99 ? -24.643 -42.452 -11.980 1.00 61.81 99 LEU A C 1
ATOM 761 O O . LEU A 1 99 ? -24.894 -43.650 -12.063 1.00 61.81 99 LEU A O 1
ATOM 765 N N . ALA A 1 100 ? -25.582 -41.550 -11.704 1.00 55.25 100 ALA A N 1
ATOM 766 C CA . ALA A 1 100 ? -26.991 -41.871 -11.800 1.00 55.25 100 ALA A CA 1
ATOM 767 C C . ALA A 1 100 ? -27.352 -41.855 -13.288 1.00 55.25 100 ALA A C 1
ATOM 769 O O . ALA A 1 100 ? -27.274 -40.813 -13.941 1.00 55.25 100 ALA A O 1
ATOM 770 N N . ASP A 1 101 ? -27.759 -43.009 -13.808 1.00 53.50 101 ASP A N 1
ATOM 771 C CA . ASP A 1 101 ? -28.126 -43.285 -15.205 1.00 53.50 101 ASP A CA 1
ATOM 772 C C . ASP A 1 101 ? -29.337 -42.484 -15.743 1.00 53.50 101 ASP A C 1
ATOM 774 O O . ASP A 1 101 ? -29.915 -42.825 -16.775 1.00 53.50 101 ASP A O 1
ATOM 778 N N . HIS A 1 102 ? -29.740 -41.391 -15.088 1.00 65.31 102 HIS A N 1
ATOM 779 C CA . HIS A 1 102 ? -30.918 -40.595 -15.445 1.00 65.31 102 HIS A CA 1
ATOM 780 C C . HIS A 1 102 ? -30.722 -39.081 -15.271 1.00 65.31 102 HIS A C 1
ATOM 782 O O . HIS A 1 102 ? -31.688 -38.359 -15.025 1.00 65.31 102 HIS A O 1
ATOM 788 N N . TYR A 1 103 ? -29.500 -38.559 -15.423 1.00 53.38 103 TYR A N 1
ATOM 789 C CA . TYR A 1 103 ? -29.339 -37.121 -15.646 1.00 53.38 103 TYR A CA 1
ATOM 790 C C . TYR A 1 103 ? -29.772 -36.785 -17.077 1.00 53.38 103 TYR A C 1
ATOM 792 O O . TYR A 1 103 ? -28.962 -36.702 -17.998 1.00 53.38 103 TYR A O 1
ATOM 800 N N . THR A 1 104 ? -31.072 -36.543 -17.266 1.00 51.62 104 THR A N 1
ATOM 801 C CA . THR A 1 104 ? -31.494 -35.542 -18.245 1.00 51.62 104 THR A CA 1
ATOM 802 C C . THR A 1 104 ? -30.758 -34.271 -17.857 1.00 51.62 104 THR A C 1
ATOM 804 O O . THR A 1 104 ? -31.094 -33.645 -16.852 1.00 51.62 104 THR A O 1
ATOM 807 N N . ALA A 1 105 ? -29.694 -33.954 -18.598 1.00 50.72 105 ALA A N 1
ATOM 808 C CA . ALA A 1 105 ? -29.007 -32.686 -18.470 1.00 50.72 105 ALA A CA 1
ATOM 809 C C . ALA A 1 105 ? -30.088 -31.595 -18.481 1.00 50.72 105 ALA A C 1
ATOM 811 O O . AL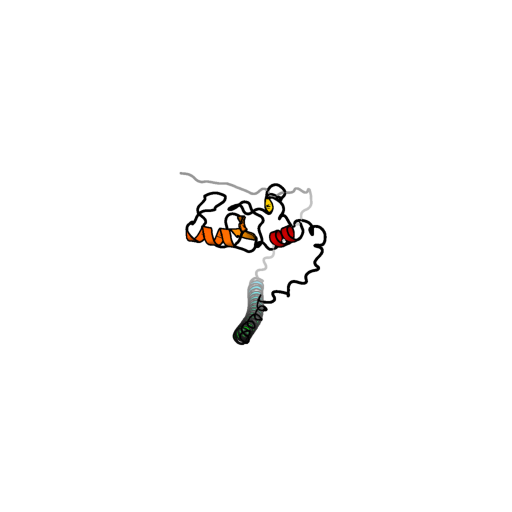A A 1 105 ? -30.840 -31.521 -19.462 1.00 50.72 105 ALA A O 1
ATOM 812 N N . PRO A 1 106 ? -30.237 -30.782 -17.419 1.00 51.22 106 PRO A N 1
ATOM 813 C CA . PRO A 1 106 ? -30.945 -29.533 -17.605 1.00 51.22 106 PRO A CA 1
ATOM 814 C C . PRO A 1 106 ? -30.233 -28.826 -18.762 1.00 51.22 106 PRO A C 1
ATOM 816 O O . PRO A 1 106 ? -28.999 -28.831 -18.823 1.00 51.22 106 PRO A O 1
ATOM 819 N N . ALA A 1 107 ? -31.021 -28.336 -19.724 1.00 56.41 107 ALA A N 1
ATOM 820 C CA . ALA A 1 107 ? -30.566 -27.519 -20.846 1.00 56.41 107 ALA A CA 1
ATOM 821 C C . ALA A 1 107 ? -29.411 -26.610 -20.395 1.00 56.41 107 ALA A C 1
ATOM 823 O O . ALA A 1 107 ? -29.485 -26.117 -19.268 1.00 56.41 107 ALA A O 1
ATOM 824 N N . PRO A 1 108 ? -28.351 -26.455 -21.214 1.00 52.78 108 PRO A N 1
ATOM 825 C CA . PRO A 1 108 ? -27.040 -26.011 -20.759 1.00 52.78 108 PRO A CA 1
ATOM 826 C C . PRO A 1 108 ? -27.224 -24.791 -19.872 1.00 52.78 108 PRO A C 1
ATOM 828 O O . PRO A 1 108 ? -27.652 -23.744 -20.359 1.00 52.78 108 PRO A O 1
ATOM 831 N N . ALA A 1 109 ? -26.981 -24.973 -18.568 1.00 54.66 109 ALA A N 1
ATOM 832 C CA . ALA A 1 109 ? -26.903 -23.863 -17.640 1.00 54.66 109 ALA A CA 1
ATOM 833 C C . ALA A 1 109 ? -25.976 -22.854 -18.304 1.00 54.66 109 ALA A C 1
ATOM 835 O O . ALA A 1 109 ? -24.884 -23.222 -18.747 1.00 54.66 109 ALA A O 1
ATOM 836 N N . GLU A 1 110 ? -26.526 -21.664 -18.507 1.00 50.62 110 GLU A N 1
ATOM 837 C CA . GLU A 1 110 ? -25.999 -20.612 -19.355 1.00 50.62 110 GLU A CA 1
ATOM 838 C C . GLU A 1 110 ? -24.482 -20.575 -19.263 1.00 50.62 110 GLU A C 1
ATOM 840 O O . GLU A 1 110 ? -23.904 -20.528 -18.176 1.00 50.62 110 GLU A O 1
ATOM 845 N N . SER A 1 111 ? -23.847 -20.693 -20.426 1.00 46.22 111 SER A N 1
ATOM 846 C CA . SER A 1 111 ? -22.407 -20.647 -20.568 1.00 46.22 111 SER A CA 1
ATOM 847 C C . SER A 1 111 ? -21.877 -19.448 -19.788 1.00 46.22 111 SER A C 1
ATOM 849 O O . SER A 1 111 ? -22.018 -18.313 -20.244 1.00 46.22 111 SER A O 1
ATOM 851 N N . TRP A 1 112 ? -21.254 -19.683 -18.631 1.00 46.69 112 TRP A N 1
ATOM 852 C CA . TRP A 1 112 ? -20.417 -18.679 -17.991 1.00 46.69 112 TRP A CA 1
ATOM 853 C C . TRP A 1 112 ? -19.160 -18.570 -18.851 1.00 46.69 112 TRP A C 1
ATOM 855 O O . TRP A 1 112 ? -18.102 -19.116 -18.551 1.00 46.69 112 TRP A O 1
ATOM 865 N N . THR A 1 113 ? -19.312 -17.969 -20.029 1.00 55.16 113 THR A N 1
ATOM 866 C CA . THR A 1 113 ? -18.180 -17.427 -20.751 1.00 55.16 113 THR A CA 1
ATOM 867 C C . THR A 1 113 ? -17.774 -16.211 -19.940 1.00 55.16 113 THR A C 1
ATOM 869 O O . THR A 1 113 ? -18.592 -15.287 -19.852 1.00 55.16 113 THR A O 1
ATOM 872 N N . PRO A 1 114 ? -16.574 -16.185 -19.329 1.00 60.84 114 PRO A N 1
ATOM 873 C CA . PRO A 1 114 ? -16.069 -14.938 -18.789 1.00 60.84 114 PRO A CA 1
ATOM 874 C C . PRO A 1 114 ? -16.199 -13.878 -19.893 1.00 60.84 114 PRO A C 1
ATOM 876 O O . PRO A 1 114 ? -15.957 -14.196 -21.069 1.00 60.84 114 PRO A O 1
ATOM 879 N N . PRO A 1 115 ? -16.676 -12.670 -19.554 1.00 59.22 115 PRO A N 1
ATOM 880 C CA . PRO A 1 115 ? -16.911 -11.620 -20.529 1.00 59.22 115 PRO A CA 1
ATOM 881 C C . PRO A 1 115 ? -15.650 -11.461 -21.362 1.00 59.22 115 PRO A C 1
ATOM 883 O O . PRO A 1 115 ? -14.542 -11.368 -20.828 1.00 59.22 115 PRO A O 1
ATOM 886 N N . LYS A 1 116 ? -15.807 -11.499 -22.688 1.00 62.22 116 LYS A N 1
ATOM 887 C CA . LYS A 1 116 ? -14.661 -11.359 -23.583 1.00 62.22 116 LYS A CA 1
ATOM 888 C C . LYS A 1 116 ? -13.971 -10.052 -23.233 1.00 62.22 116 LYS A C 1
ATOM 890 O O . LYS A 1 116 ? -14.632 -9.033 -23.020 1.00 62.22 116 LYS A O 1
ATOM 895 N N . SER A 1 117 ? -12.648 -10.035 -23.295 1.00 61.59 117 SER A N 1
ATOM 896 C CA . SER A 1 117 ? -11.843 -8.827 -23.128 1.00 61.59 117 SER A CA 1
ATOM 897 C C . SER A 1 117 ? -12.111 -7.762 -24.203 1.00 61.59 117 SER A C 1
ATOM 899 O O . SER A 1 117 ? -11.291 -6.898 -24.417 1.00 61.59 117 SER A O 1
ATOM 901 N N . SER A 1 118 ? -13.231 -7.749 -24.924 1.00 66.19 118 SER A N 1
ATOM 902 C CA . SER A 1 118 ? -13.702 -6.584 -25.686 1.00 66.19 118 SER A CA 1
ATOM 903 C C . SER A 1 118 ? -14.781 -5.801 -24.930 1.00 66.19 118 SER A C 1
ATOM 905 O O . SER A 1 118 ? -14.979 -4.628 -25.227 1.00 66.19 118 SER A O 1
ATOM 907 N N . GLU A 1 119 ? -15.446 -6.419 -23.953 1.00 77.31 119 GLU A N 1
ATOM 908 C CA . GLU A 1 119 ? -16.604 -5.864 -23.236 1.00 77.31 119 GLU A CA 1
ATOM 909 C C . GLU A 1 119 ? -16.217 -5.232 -21.894 1.00 77.31 119 GLU A C 1
ATOM 911 O O . GLU A 1 119 ? -16.920 -4.364 -21.383 1.00 77.31 119 GLU A O 1
ATOM 916 N N . LEU A 1 120 ? -15.057 -5.610 -21.350 1.00 83.88 120 LEU A N 1
ATOM 917 C CA . LEU A 1 120 ? -14.546 -5.071 -20.094 1.00 83.88 120 LEU A CA 1
ATOM 918 C C . LEU A 1 120 ? -14.124 -3.604 -20.247 1.00 83.88 120 LEU A C 1
ATOM 920 O O . LEU A 1 120 ? -13.313 -3.307 -21.134 1.00 83.88 120 LEU A O 1
ATOM 924 N N . PRO A 1 121 ? -14.570 -2.694 -19.369 1.00 89.38 121 PRO A N 1
ATOM 925 C CA . PRO A 1 121 ? -14.037 -1.344 -19.308 1.00 89.38 121 PRO A CA 1
ATOM 926 C C . PRO A 1 121 ? -12.500 -1.347 -19.205 1.00 89.38 121 PRO A C 1
ATOM 928 O O . PRO A 1 121 ? -11.942 -2.146 -18.447 1.00 89.38 121 PRO A O 1
ATOM 931 N N . PRO A 1 122 ? -11.783 -0.476 -19.942 1.00 88.44 122 PRO A N 1
ATOM 932 C CA . PRO A 1 122 ? -10.318 -0.490 -19.975 1.00 88.44 122 PRO A CA 1
ATOM 933 C C . PRO A 1 122 ? -9.658 -0.362 -18.598 1.00 88.44 122 PRO A C 1
ATOM 935 O O . PRO A 1 122 ? -8.578 -0.903 -18.385 1.00 88.44 122 PRO A O 1
ATOM 938 N N . GLN A 1 123 ? -10.309 0.324 -17.656 1.00 90.50 123 GLN A N 1
ATOM 939 C CA . GLN A 1 123 ? -9.821 0.506 -16.290 1.00 90.50 123 GLN A CA 1
ATOM 940 C C . GLN A 1 123 ? -9.815 -0.781 -15.448 1.00 90.50 123 GLN A C 1
ATOM 942 O O . GLN A 1 123 ? -9.128 -0.826 -14.432 1.00 90.50 123 GLN A O 1
ATOM 947 N N . PHE A 1 124 ? -10.558 -1.816 -15.850 1.00 93.06 124 PHE A N 1
ATOM 948 C CA . PHE A 1 124 ? -10.618 -3.106 -15.147 1.00 93.06 124 PHE A CA 1
ATOM 949 C C . PHE A 1 124 ? -9.610 -4.119 -15.677 1.00 93.06 124 PHE A C 1
ATOM 951 O O . PHE A 1 124 ? -9.462 -5.204 -15.119 1.00 93.06 124 PHE A O 1
ATOM 958 N N . ARG A 1 125 ? -8.890 -3.754 -16.739 1.00 92.81 125 ARG A N 1
ATOM 959 C CA . ARG A 1 125 ? -7.931 -4.633 -17.392 1.00 92.81 125 ARG A CA 1
ATOM 960 C C . ARG A 1 125 ? -6.529 -4.395 -16.880 1.00 92.81 125 ARG A C 1
ATOM 962 O O . ARG A 1 125 ? -6.089 -3.250 -16.750 1.00 92.81 125 ARG A O 1
ATOM 969 N N . CYS A 1 126 ? -5.797 -5.471 -16.644 1.00 92.75 126 CYS A N 1
ATOM 970 C CA . CYS A 1 126 ? -4.395 -5.362 -16.294 1.00 92.75 126 CYS A CA 1
ATOM 971 C C . CYS A 1 126 ? -3.594 -4.871 -17.509 1.00 92.75 126 CYS A C 1
ATOM 973 O O . CYS A 1 126 ? -3.756 -5.333 -18.635 1.00 92.75 126 CYS A O 1
ATOM 975 N N . SER A 1 127 ? -2.686 -3.919 -17.282 1.00 91.06 127 SER A N 1
ATOM 976 C CA . SER A 1 127 ? -1.842 -3.361 -18.349 1.00 91.06 127 SER A CA 1
ATOM 977 C C . SER A 1 127 ? -0.717 -4.295 -18.830 1.00 91.06 127 SER A C 1
ATOM 979 O O . SER A 1 127 ? 0.044 -3.888 -19.704 1.00 91.06 127 SER A O 1
ATOM 981 N N . ILE A 1 128 ? -0.587 -5.506 -18.268 1.00 92.06 128 ILE A N 1
ATOM 982 C CA . ILE A 1 128 ? 0.423 -6.506 -18.659 1.00 92.06 128 ILE A CA 1
ATOM 983 C C . ILE A 1 128 ? -0.179 -7.556 -19.601 1.00 92.06 128 ILE A C 1
ATOM 985 O O . ILE A 1 128 ? 0.373 -7.785 -20.673 1.00 92.06 128 ILE A O 1
ATOM 989 N N . ASP A 1 129 ? -1.284 -8.196 -19.214 1.00 89.12 129 ASP A N 1
ATOM 990 C CA . ASP A 1 129 ? -1.920 -9.283 -19.975 1.00 89.12 129 ASP A CA 1
ATOM 991 C C . ASP A 1 129 ? -3.218 -8.862 -20.687 1.00 89.12 129 ASP A C 1
ATOM 993 O O . ASP A 1 129 ? -3.644 -9.538 -21.618 1.00 89.12 129 ASP A O 1
ATOM 997 N N . GLY A 1 130 ? -3.814 -7.725 -20.313 1.00 89.69 130 GLY A N 1
ATOM 998 C CA . GLY A 1 130 ? -5.056 -7.220 -20.900 1.00 89.69 130 GLY A CA 1
ATOM 999 C C . GLY A 1 130 ? -6.328 -7.897 -20.383 1.00 89.69 130 GLY A C 1
ATOM 1000 O O . GLY A 1 130 ? -7.410 -7.592 -20.893 1.00 89.69 130 GLY A O 1
ATOM 1001 N N . GLU A 1 131 ? -6.213 -8.767 -19.381 1.00 91.06 131 GLU A N 1
ATOM 1002 C CA . GLU A 1 131 ? -7.320 -9.528 -18.799 1.00 91.06 131 GLU A CA 1
ATOM 1003 C C . GLU A 1 131 ? -7.935 -8.801 -17.594 1.00 91.06 131 GLU A C 1
ATOM 1005 O O . GLU A 1 131 ? -7.378 -7.824 -17.081 1.00 91.06 131 GLU A O 1
ATOM 1010 N N . LEU A 1 132 ? -9.115 -9.255 -17.158 1.00 92.25 132 LEU A N 1
ATOM 1011 C CA . LEU A 1 132 ? -9.781 -8.732 -15.962 1.00 92.25 132 LEU A CA 1
ATOM 1012 C C . LEU A 1 132 ? -8.905 -8.941 -14.721 1.00 92.25 132 LEU A C 1
ATOM 1014 O O . LEU A 1 132 ? -8.447 -10.052 -14.470 1.00 92.25 132 LEU A O 1
ATOM 1018 N N . MET A 1 133 ? -8.709 -7.884 -13.932 1.00 94.12 133 MET A N 1
ATOM 1019 C CA . MET A 1 133 ? -8.006 -7.976 -12.649 1.00 94.12 133 MET A CA 1
ATOM 1020 C C . MET A 1 133 ? -8.899 -8.618 -11.579 1.00 94.12 133 MET A C 1
ATOM 1022 O O . MET A 1 133 ? -10.011 -8.148 -11.351 1.00 94.12 133 MET A O 1
ATOM 1026 N N . ASP A 1 134 ? -8.387 -9.631 -10.883 1.00 93.81 134 ASP A N 1
ATOM 1027 C CA . ASP A 1 134 ? -9.014 -10.231 -9.695 1.00 93.81 134 ASP A CA 1
ATOM 1028 C C . ASP A 1 134 ? -8.459 -9.597 -8.408 1.00 93.81 134 ASP A C 1
ATOM 1030 O O . ASP A 1 134 ? -9.191 -9.298 -7.456 1.00 93.81 134 ASP A O 1
ATOM 1034 N N . ASP A 1 135 ? -7.156 -9.297 -8.396 1.00 95.88 135 ASP A N 1
ATOM 1035 C CA . ASP A 1 135 ? -6.489 -8.636 -7.279 1.00 95.88 135 ASP A CA 1
ATOM 1036 C C . ASP A 1 135 ? -5.708 -7.392 -7.734 1.00 95.88 135 ASP A C 1
ATOM 1038 O O . ASP A 1 135 ? -4.476 -7.415 -7.857 1.00 95.88 135 ASP A O 1
ATOM 1042 N N . PRO A 1 136 ? -6.413 -6.270 -7.987 1.00 96.56 136 PRO A N 1
ATOM 1043 C CA . PRO A 1 136 ? -5.790 -5.066 -8.511 1.00 96.56 136 PRO A CA 1
ATOM 1044 C C . PRO A 1 136 ? -4.823 -4.436 -7.498 1.00 96.56 136 PRO A C 1
ATOM 1046 O O . PRO A 1 136 ? -5.179 -4.123 -6.357 1.00 96.56 136 PRO A O 1
ATOM 1049 N N . VAL A 1 137 ? -3.595 -4.178 -7.945 1.00 97.00 137 VAL A N 1
ATOM 1050 C CA . VAL A 1 137 ? -2.539 -3.480 -7.201 1.00 97.00 137 VAL A CA 1
ATOM 1051 C C . VAL A 1 137 ? -2.021 -2.281 -7.987 1.00 97.00 137 VAL A C 1
ATOM 1053 O O . VAL A 1 137 ? -1.884 -2.334 -9.206 1.00 97.00 137 VAL A O 1
ATOM 1056 N N . ILE A 1 138 ? -1.707 -1.196 -7.284 1.00 95.62 138 ILE A N 1
ATOM 1057 C CA . ILE A 1 138 ? -1.090 0.015 -7.825 1.00 95.62 138 ILE A CA 1
ATOM 1058 C C . ILE A 1 138 ? 0.424 -0.049 -7.611 1.00 95.62 138 ILE A C 1
ATOM 1060 O O . ILE A 1 138 ? 0.885 -0.240 -6.481 1.00 95.62 138 ILE A O 1
ATOM 1064 N N . ALA A 1 139 ? 1.192 0.147 -8.682 1.00 94.56 139 ALA A N 1
ATOM 1065 C CA . ALA A 1 139 ? 2.632 0.382 -8.595 1.00 94.56 139 ALA A CA 1
ATOM 1066 C C . ALA A 1 139 ? 2.942 1.879 -8.403 1.00 94.56 139 ALA A C 1
ATOM 1068 O O . ALA A 1 139 ? 2.075 2.742 -8.526 1.00 94.56 139 ALA A O 1
ATOM 1069 N N . VAL A 1 140 ? 4.203 2.216 -8.113 1.00 93.75 140 VAL A N 1
ATOM 1070 C CA . VAL A 1 140 ? 4.633 3.617 -7.900 1.00 93.75 140 VAL A CA 1
ATOM 1071 C C . VAL A 1 140 ? 4.506 4.520 -9.129 1.00 93.75 140 VAL A C 1
ATOM 1073 O O . VAL A 1 140 ? 4.600 5.737 -9.006 1.00 93.75 140 VAL A O 1
ATOM 1076 N N . ASP A 1 141 ? 4.283 3.937 -10.304 1.00 91.31 141 ASP A N 1
ATOM 1077 C CA . ASP A 1 141 ? 3.961 4.657 -11.537 1.00 91.31 141 ASP A CA 1
ATOM 1078 C C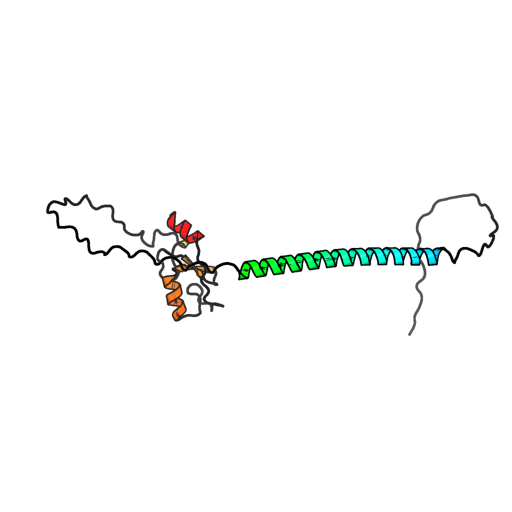 . ASP A 1 141 ? 2.501 5.153 -11.588 1.00 91.31 141 ASP A C 1
ATOM 1080 O O . ASP A 1 141 ? 2.147 5.903 -12.496 1.00 91.31 141 ASP A O 1
ATOM 1084 N N . GLY A 1 142 ? 1.663 4.753 -10.625 1.00 92.44 142 GLY A N 1
ATOM 1085 C CA . GLY A 1 142 ? 0.251 5.123 -10.534 1.00 92.44 142 GLY A CA 1
ATOM 1086 C C . GLY A 1 142 ? -0.692 4.252 -11.367 1.00 92.44 142 GLY A C 1
ATOM 1087 O O . GLY A 1 142 ? -1.888 4.538 -11.411 1.00 92.44 142 GLY A O 1
ATOM 1088 N N . TYR A 1 143 ? -0.198 3.192 -12.012 1.00 94.00 143 TYR A N 1
ATOM 1089 C CA . TYR A 1 143 ? -1.024 2.281 -12.805 1.00 94.00 143 TYR A CA 1
ATOM 1090 C C . TYR A 1 143 ? -1.440 1.049 -12.005 1.00 94.00 143 TYR A C 1
ATOM 1092 O O . TYR A 1 143 ? -0.731 0.601 -11.104 1.00 94.00 143 TYR A O 1
ATOM 1100 N N . SER A 1 144 ? -2.612 0.509 -12.355 1.00 95.50 144 SER A N 1
ATOM 1101 C CA . SER A 1 144 ? -3.149 -0.713 -11.756 1.00 95.50 144 SER A CA 1
ATOM 1102 C C . SER A 1 144 ? -2.822 -1.944 -12.600 1.00 95.50 144 SER A C 1
ATOM 1104 O O . SER A 1 144 ? -2.914 -1.924 -13.832 1.00 95.50 144 SER A O 1
ATOM 1106 N N . TYR A 1 145 ? -2.447 -3.016 -11.915 1.00 95.94 145 TYR A N 1
ATOM 1107 C CA . TYR A 1 145 ? -2.068 -4.298 -12.490 1.00 95.94 145 TYR A CA 1
ATOM 1108 C C . TYR A 1 145 ? -2.659 -5.437 -11.657 1.00 95.94 145 TYR A C 1
ATOM 1110 O O . TYR A 1 145 ? -2.976 -5.250 -10.487 1.00 95.94 145 TYR A O 1
ATOM 1118 N N . GLU A 1 146 ? -2.746 -6.628 -12.238 1.00 96.94 146 GLU A N 1
ATOM 1119 C CA . GLU A 1 146 ? -2.986 -7.856 -11.484 1.00 96.94 146 GLU A CA 1
ATOM 1120 C C . GLU A 1 146 ? -1.749 -8.180 -10.631 1.00 96.94 146 GLU A C 1
ATOM 1122 O O . GLU A 1 146 ? -0.619 -8.148 -11.141 1.00 96.94 146 GLU A O 1
ATOM 1127 N N . ARG A 1 147 ? -1.946 -8.498 -9.345 1.00 96.12 147 ARG A N 1
ATOM 1128 C CA . ARG A 1 147 ? -0.857 -8.761 -8.394 1.00 96.12 147 ARG A CA 1
ATOM 1129 C C . ARG A 1 147 ? 0.091 -9.830 -8.909 1.00 96.12 147 ARG A C 1
ATOM 1131 O O . ARG A 1 147 ? 1.300 -9.605 -8.944 1.00 96.12 147 ARG A O 1
ATOM 1138 N N . TYR A 1 148 ? -0.449 -10.966 -9.345 1.00 95.81 148 TYR A N 1
ATOM 1139 C CA . TYR A 1 148 ? 0.362 -12.092 -9.809 1.00 95.81 148 TYR A CA 1
ATOM 1140 C C . TYR A 1 148 ? 1.279 -11.703 -10.980 1.00 95.81 148 TYR A C 1
ATOM 1142 O O . TYR A 1 148 ? 2.471 -12.034 -11.002 1.00 95.81 148 TYR A O 1
ATOM 1150 N N . ASN A 1 149 ? 0.741 -10.950 -11.940 1.00 95.06 149 ASN A N 1
ATOM 1151 C CA . ASN A 1 149 ? 1.480 -10.522 -13.123 1.00 95.06 149 ASN A CA 1
ATOM 1152 C C . ASN A 1 149 ? 2.572 -9.515 -12.776 1.00 95.06 149 ASN A C 1
ATOM 1154 O O . ASN A 1 149 ? 3.701 -9.637 -13.258 1.00 95.06 149 ASN A O 1
ATOM 1158 N N . LEU A 1 150 ? 2.253 -8.541 -11.922 1.00 95.19 150 LEU A N 1
ATOM 1159 C CA . LEU A 1 150 ? 3.204 -7.515 -11.517 1.00 95.19 150 LEU A CA 1
ATOM 1160 C C . LEU A 1 150 ? 4.338 -8.099 -10.664 1.00 95.19 150 LEU A C 1
ATOM 1162 O O . LEU A 1 150 ? 5.507 -7.801 -10.910 1.00 95.19 150 LEU A O 1
ATOM 1166 N N . GLU A 1 151 ? 4.023 -9.002 -9.731 1.00 94.81 151 GLU A N 1
ATOM 1167 C CA . GLU A 1 151 ? 5.019 -9.734 -8.945 1.00 94.81 151 GLU A CA 1
ATOM 1168 C C . GLU A 1 151 ? 5.969 -10.531 -9.839 1.00 94.81 151 GLU A C 1
ATOM 1170 O O . GLU A 1 151 ? 7.188 -10.478 -9.661 1.00 94.81 151 GLU A O 1
ATOM 1175 N N . ARG A 1 152 ? 5.429 -11.267 -10.819 1.00 95.19 152 ARG A N 1
ATOM 1176 C CA . ARG A 1 152 ? 6.235 -12.027 -11.781 1.00 95.19 152 ARG A CA 1
ATOM 1177 C C . ARG A 1 152 ? 7.136 -11.106 -12.597 1.00 95.19 152 ARG A C 1
ATOM 1179 O O . ARG A 1 152 ? 8.314 -11.413 -12.787 1.00 95.19 152 ARG A O 1
ATOM 1186 N N . TYR A 1 153 ? 6.597 -9.989 -13.061 1.00 94.31 153 TYR A N 1
ATOM 1187 C CA . TYR A 1 153 ? 7.320 -9.017 -13.864 1.00 94.31 153 TYR A CA 1
ATOM 1188 C C . TYR A 1 153 ? 8.490 -8.388 -13.077 1.00 94.31 153 TYR A C 1
ATOM 1190 O O . TYR A 1 153 ? 9.630 -8.374 -13.552 1.00 94.31 153 TYR A O 1
ATOM 1198 N N . PHE A 1 154 ? 8.262 -8.007 -11.817 1.00 94.62 154 PHE A N 1
ATOM 1199 C CA . PHE A 1 154 ? 9.286 -7.451 -10.925 1.00 94.62 154 PHE A CA 1
ATOM 1200 C C . PHE A 1 154 ? 10.402 -8.419 -10.520 1.00 94.62 154 PHE A C 1
ATOM 1202 O O . PHE A 1 154 ? 11.417 -7.977 -9.979 1.00 94.62 154 PHE A O 1
ATOM 1209 N N . ARG A 1 155 ? 10.298 -9.719 -10.818 1.00 94.12 155 ARG A N 1
ATOM 1210 C CA . ARG A 1 155 ? 11.430 -10.650 -10.638 1.00 94.12 155 ARG A CA 1
ATOM 1211 C C . ARG A 1 155 ? 12.557 -10.423 -11.642 1.00 94.12 155 ARG A C 1
ATOM 1213 O O . ARG A 1 155 ? 13.684 -10.814 -11.367 1.00 94.12 155 ARG A O 1
ATOM 1220 N N . SER A 1 156 ? 12.252 -9.834 -12.796 1.00 92.44 156 SER A N 1
ATOM 1221 C CA . SER A 1 156 ? 13.199 -9.678 -13.910 1.00 92.44 156 SER A CA 1
ATOM 1222 C C . SER A 1 156 ? 13.357 -8.238 -14.397 1.00 92.44 156 SER A C 1
ATOM 1224 O O . SER A 1 156 ? 14.307 -7.959 -15.120 1.00 92.44 156 SER A O 1
ATOM 1226 N N . HIS A 1 157 ? 12.469 -7.328 -13.989 1.00 92.94 157 HIS A N 1
ATOM 1227 C CA . HIS A 1 157 ? 12.450 -5.950 -14.470 1.00 92.94 157 HIS A CA 1
ATOM 1228 C C . HIS A 1 157 ? 12.331 -4.943 -13.321 1.00 92.94 157 HIS A C 1
ATOM 1230 O O . HIS A 1 157 ? 11.612 -5.168 -12.345 1.00 92.94 157 HIS A O 1
ATOM 1236 N N . ASP A 1 158 ? 12.998 -3.801 -13.494 1.00 92.62 158 ASP A N 1
ATOM 1237 C CA . ASP A 1 158 ? 12.967 -2.643 -12.586 1.00 92.62 158 ASP A CA 1
ATOM 1238 C C . ASP A 1 158 ? 12.252 -1.431 -13.220 1.00 92.62 158 ASP A C 1
ATOM 1240 O O . ASP A 1 158 ? 12.385 -0.299 -12.760 1.00 92.62 158 ASP A O 1
ATOM 1244 N N . VAL A 1 159 ? 11.508 -1.650 -14.307 1.00 93.81 159 VAL A N 1
ATOM 1245 C CA . VAL A 1 159 ? 10.860 -0.594 -15.104 1.00 93.81 159 VAL A CA 1
ATOM 1246 C C . VAL A 1 159 ? 9.349 -0.779 -15.139 1.00 93.81 159 VAL A C 1
ATOM 1248 O O . VAL A 1 159 ? 8.882 -1.905 -15.114 1.00 93.81 159 VAL A O 1
ATOM 1251 N N . SER A 1 160 ? 8.563 0.287 -15.239 1.00 92.56 160 SER A N 1
ATOM 1252 C CA . SER A 1 160 ? 7.106 0.206 -15.385 1.00 92.56 160 SER A CA 1
ATOM 1253 C C . SER A 1 160 ? 6.723 -0.618 -16.623 1.00 92.56 160 SER A C 1
ATOM 1255 O O . SER A 1 160 ? 7.180 -0.280 -17.719 1.00 92.56 160 SER A O 1
ATOM 1257 N N . PRO A 1 161 ? 5.842 -1.630 -16.503 1.00 90.12 161 PRO A N 1
ATOM 1258 C CA . PRO A 1 161 ? 5.290 -2.318 -17.669 1.00 90.12 161 PRO A CA 1
ATOM 1259 C C . PRO A 1 161 ? 4.518 -1.380 -18.606 1.00 90.12 161 PRO A C 1
ATOM 1261 O O . PRO A 1 161 ? 4.462 -1.618 -19.809 1.00 90.12 161 PRO A O 1
ATOM 1264 N N . LYS A 1 162 ? 3.913 -0.311 -18.066 1.00 91.19 162 LYS A N 1
ATOM 1265 C CA . LYS A 1 162 ? 3.077 0.620 -18.832 1.00 91.19 162 LYS A CA 1
ATOM 1266 C C . LYS A 1 162 ? 3.870 1.735 -19.501 1.00 91.19 162 LYS A C 1
ATOM 1268 O O . LYS A 1 162 ? 3.573 2.086 -20.640 1.00 91.19 162 LYS A O 1
ATOM 1273 N N . THR A 1 163 ? 4.826 2.330 -18.789 1.00 89.50 163 THR A N 1
ATOM 1274 C CA . THR A 1 163 ? 5.555 3.519 -19.267 1.00 89.50 163 THR A CA 1
ATOM 1275 C C . THR A 1 163 ? 6.973 3.212 -19.734 1.00 89.50 163 THR A C 1
ATOM 1277 O O . THR A 1 163 ? 7.594 4.059 -20.371 1.00 89.50 163 THR A O 1
ATOM 1280 N N . GLY A 1 164 ? 7.512 2.036 -19.402 1.00 90.69 164 GLY A N 1
ATOM 1281 C CA . GLY A 1 164 ? 8.903 1.668 -19.672 1.00 90.69 164 GLY A CA 1
ATOM 1282 C C . GLY A 1 164 ? 9.936 2.446 -18.848 1.00 90.69 164 GLY A C 1
ATOM 1283 O O . GLY A 1 164 ? 11.133 2.289 -19.069 1.00 90.69 164 GLY A O 1
ATOM 1284 N N . GLN A 1 165 ? 9.508 3.294 -17.906 1.00 92.19 165 GLN A N 1
ATOM 1285 C CA . GLN A 1 165 ? 10.411 4.096 -17.076 1.00 92.19 165 GLN A CA 1
ATOM 1286 C C . GLN A 1 165 ? 10.913 3.306 -15.869 1.00 92.19 165 GLN A C 1
ATOM 1288 O O . GLN A 1 165 ? 10.164 2.523 -15.290 1.00 92.19 165 GLN A O 1
ATOM 1293 N N . VAL A 1 166 ? 12.159 3.542 -15.450 1.00 93.00 166 VAL A N 1
ATOM 1294 C CA . VAL A 1 166 ? 12.722 2.939 -14.231 1.00 93.00 166 VAL A CA 1
ATOM 1295 C C . VAL A 1 166 ? 11.902 3.369 -13.018 1.00 93.00 166 VAL A C 1
ATOM 1297 O O . VAL A 1 166 ? 11.685 4.561 -12.795 1.00 93.00 166 VAL A O 1
ATOM 1300 N N . LEU A 1 167 ? 11.450 2.395 -12.234 1.00 91.12 167 LEU A N 1
ATOM 1301 C CA . LEU A 1 167 ? 10.712 2.651 -11.005 1.00 91.12 167 LEU A CA 1
ATOM 1302 C C . LEU A 1 167 ? 11.688 2.970 -9.873 1.00 91.12 167 LEU A C 1
ATOM 1304 O O . LEU A 1 167 ? 12.732 2.337 -9.734 1.00 91.12 167 LEU A O 1
ATOM 1308 N N . SER A 1 168 ? 11.321 3.924 -9.018 1.00 91.12 168 SER A N 1
ATOM 1309 C CA . SER A 1 168 ? 12.109 4.257 -7.824 1.00 91.12 168 SER A CA 1
ATOM 1310 C C . SER A 1 168 ? 12.161 3.101 -6.822 1.00 91.12 168 SER A C 1
ATOM 1312 O O . SER A 1 168 ? 13.151 2.938 -6.112 1.00 91.12 168 SER A O 1
ATOM 1314 N N . ASN A 1 169 ? 11.097 2.297 -6.757 1.00 90.81 169 ASN A N 1
ATOM 1315 C CA . ASN A 1 169 ? 11.025 1.067 -5.981 1.00 90.81 169 ASN A CA 1
ATOM 1316 C C . ASN A 1 169 ? 9.943 0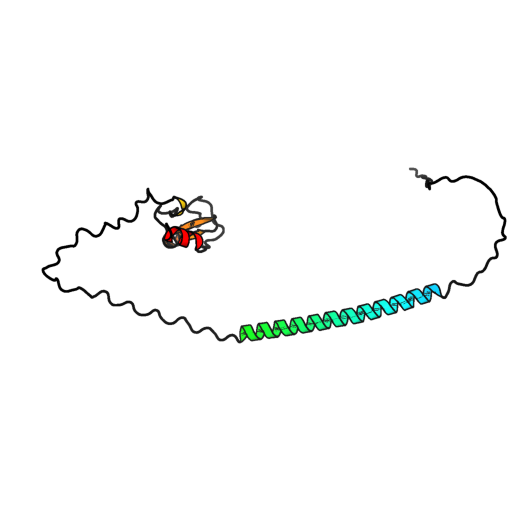.119 -6.546 1.00 90.81 169 ASN A C 1
ATOM 1318 O O . ASN A 1 169 ? 9.139 0.505 -7.392 1.00 90.81 169 ASN A O 1
ATOM 1322 N N . LYS A 1 170 ? 9.909 -1.122 -6.044 1.00 92.19 170 LYS A N 1
ATOM 1323 C CA . LYS A 1 170 ? 8.946 -2.176 -6.427 1.00 92.19 170 LYS A CA 1
ATOM 1324 C C . LYS A 1 170 ? 7.767 -2.298 -5.456 1.00 92.19 170 LYS A C 1
ATOM 1326 O O . LYS A 1 170 ? 7.242 -3.389 -5.242 1.00 92.19 170 LYS A O 1
ATOM 1331 N N . THR A 1 171 ? 7.388 -1.200 -4.807 1.00 92.31 171 THR A N 1
ATOM 1332 C CA . THR A 1 171 ? 6.272 -1.213 -3.855 1.00 92.31 171 THR A CA 1
ATOM 1333 C C . THR A 1 171 ? 4.963 -1.369 -4.616 1.00 92.31 171 THR A C 1
ATOM 1335 O O . THR A 1 171 ? 4.725 -0.679 -5.607 1.00 92.31 171 THR A O 1
ATOM 1338 N N . MET A 1 172 ? 4.118 -2.273 -4.131 1.00 93.88 172 MET A N 1
ATOM 1339 C CA . MET A 1 172 ? 2.787 -2.544 -4.663 1.00 93.88 172 MET A CA 1
ATOM 1340 C C . MET A 1 172 ? 1.776 -2.263 -3.559 1.00 93.88 172 MET A C 1
ATOM 1342 O O . MET A 1 172 ? 1.906 -2.784 -2.451 1.00 93.88 172 MET A O 1
ATOM 1346 N N . MET A 1 173 ? 0.792 -1.417 -3.844 1.00 96.69 173 MET A N 1
ATOM 1347 C CA . MET A 1 173 ? -0.275 -1.074 -2.907 1.00 96.69 173 MET A CA 1
ATOM 1348 C C . MET A 1 173 ? -1.588 -1.690 -3.391 1.00 96.69 173 MET A C 1
ATOM 1350 O O . MET A 1 173 ? -1.922 -1.523 -4.561 1.00 96.69 173 MET A O 1
ATOM 1354 N N . PRO A 1 174 ? -2.358 -2.389 -2.543 1.00 96.38 174 PRO A N 1
ATOM 1355 C CA . PRO A 1 174 ? -3.647 -2.937 -2.955 1.00 96.38 174 PRO A CA 1
ATOM 1356 C C . PRO A 1 174 ? -4.624 -1.817 -3.337 1.00 96.38 174 PRO A C 1
ATOM 1358 O O . PRO A 1 174 ? -4.758 -0.829 -2.613 1.00 96.38 174 PRO A O 1
ATOM 1361 N N . ASN A 1 175 ? -5.331 -1.982 -4.457 1.00 96.69 175 ASN A N 1
ATOM 1362 C CA . ASN A 1 175 ? -6.355 -1.051 -4.922 1.00 96.69 175 ASN A CA 1
ATOM 1363 C C . ASN A 1 175 ? -7.752 -1.578 -4.578 1.00 96.69 175 ASN A C 1
ATOM 1365 O O . ASN A 1 175 ? -8.466 -2.115 -5.424 1.00 96.69 175 ASN A O 1
ATOM 1369 N N . MET A 1 176 ? -8.139 -1.425 -3.310 1.00 96.50 176 MET A N 1
ATOM 1370 C CA . MET A 1 176 ? -9.426 -1.934 -2.821 1.00 96.50 176 MET A CA 1
ATOM 1371 C C . MET A 1 1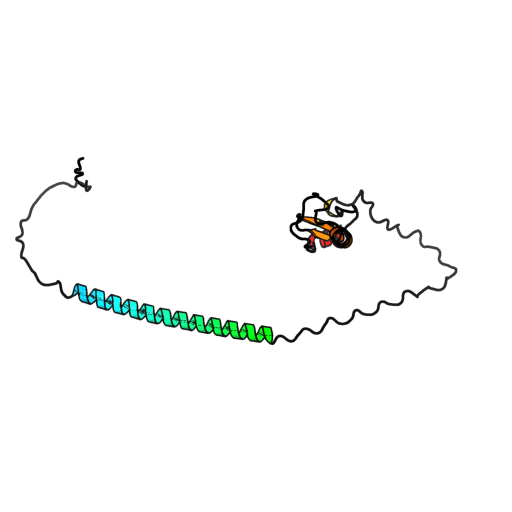76 ? -10.621 -1.276 -3.521 1.00 96.50 176 MET A C 1
ATOM 1373 O O . MET A 1 176 ? -11.590 -1.959 -3.823 1.00 96.50 176 MET A O 1
ATOM 1377 N N . ALA A 1 177 ? -10.525 0.014 -3.857 1.00 95.31 177 ALA A N 1
ATOM 1378 C CA . ALA A 1 177 ? -11.586 0.721 -4.573 1.00 95.31 177 ALA A CA 1
ATOM 1379 C C . ALA A 1 177 ? -11.834 0.116 -5.964 1.00 95.31 177 ALA A C 1
ATOM 1381 O O . ALA A 1 177 ? -12.976 -0.124 -6.342 1.00 95.31 177 ALA A O 1
ATOM 1382 N N . LEU A 1 178 ? -10.770 -0.187 -6.715 1.00 94.75 178 LEU A N 1
ATOM 1383 C CA . LEU A 1 178 ? -10.904 -0.840 -8.017 1.00 94.75 178 LEU A CA 1
ATOM 1384 C C . LEU A 1 178 ? -11.427 -2.272 -7.884 1.00 94.75 178 LEU A C 1
ATOM 1386 O O . LEU A 1 178 ? -12.231 -2.698 -8.705 1.00 94.75 178 LEU A O 1
ATOM 1390 N N . LYS A 1 179 ? -11.019 -2.988 -6.831 1.00 94.69 179 LYS A N 1
ATOM 1391 C CA . LYS A 1 179 ? -11.523 -4.332 -6.531 1.00 94.69 179 LYS A CA 1
ATOM 1392 C C . LYS A 1 179 ? -13.032 -4.330 -6.279 1.00 94.69 179 LYS A C 1
ATOM 1394 O O . LYS A 1 179 ? -13.744 -5.158 -6.835 1.00 94.69 179 LYS A O 1
ATOM 1399 N N . GLU A 1 180 ? -13.522 -3.371 -5.495 1.00 95.06 180 GLU A N 1
ATOM 1400 C CA . GLU A 1 180 ? -14.956 -3.177 -5.262 1.00 95.06 180 GLU A CA 1
ATOM 1401 C C . GLU A 1 180 ? -15.693 -2.800 -6.552 1.00 95.06 180 GLU A C 1
ATOM 1403 O O . GLU A 1 180 ? -16.739 -3.371 -6.842 1.00 95.06 180 GLU A O 1
ATOM 1408 N N . MET A 1 181 ? -15.134 -1.898 -7.366 1.00 93.62 181 MET A N 1
ATOM 1409 C CA . MET A 1 181 ? -15.733 -1.518 -8.650 1.00 93.62 181 MET A CA 1
ATOM 1410 C C . MET A 1 181 ? -15.848 -2.693 -9.624 1.00 93.62 181 MET A C 1
ATOM 1412 O O . MET A 1 181 ? -16.863 -2.806 -10.302 1.00 93.62 181 MET A O 1
ATOM 1416 N N . ILE A 1 182 ? -14.826 -3.551 -9.695 1.00 92.19 182 ILE A N 1
ATOM 1417 C CA . ILE A 1 182 ? -14.835 -4.753 -10.538 1.00 92.19 182 ILE A CA 1
ATOM 1418 C C . ILE A 1 182 ? -15.864 -5.760 -10.025 1.00 92.19 182 ILE A C 1
ATOM 1420 O O . ILE A 1 182 ? -16.617 -6.314 -10.816 1.00 92.19 182 ILE A O 1
ATOM 1424 N N . GLY A 1 183 ? -15.937 -5.972 -8.707 1.00 88.81 183 GLY A N 1
ATOM 1425 C CA . GLY A 1 183 ? -16.912 -6.888 -8.111 1.00 88.81 183 GLY A CA 1
ATOM 1426 C C . GLY A 1 183 ? -18.369 -6.435 -8.255 1.00 88.81 183 GLY A C 1
ATOM 1427 O O . GLY A 1 183 ? -19.275 -7.246 -8.086 1.00 88.81 183 GLY A O 1
ATOM 1428 N N . ASN A 1 184 ? -18.596 -5.154 -8.553 1.00 88.69 184 ASN A N 1
ATOM 1429 C CA . ASN A 1 184 ? -19.919 -4.546 -8.672 1.00 88.69 184 ASN A CA 1
ATOM 1430 C C . ASN A 1 184 ? -20.295 -4.181 -10.125 1.00 88.69 184 ASN A C 1
ATOM 1432 O O . ASN A 1 184 ? -21.273 -3.449 -10.323 1.00 88.69 184 ASN A O 1
ATOM 1436 N N . TRP A 1 185 ? -19.504 -4.639 -11.103 1.00 83.75 185 TRP A N 1
ATOM 1437 C CA . TRP A 1 185 ? -19.726 -4.488 -12.545 1.00 83.75 185 TRP A CA 1
ATOM 1438 C C . TRP A 1 185 ? -20.471 -5.696 -13.114 1.00 83.75 185 TRP A C 1
ATOM 1440 O O . TRP A 1 185 ? -21.433 -5.457 -13.879 1.00 83.75 185 TRP A O 1
#

Radius of gyration: 43.44 Å; Cα contacts (8 Å, |Δi|>4): 99; chains: 1; bounding box: 66×130×68 Å

Organism: NCBI:txid2557542

Foldseek 3Di:
DDDDDDDDDDDDDDDDDDDDDDDDDDDDPDDPPPPVVVVVVVVVVVVVVVVVVVVVVVVVVVVVVVVVVVVVVVVVVPPDDPPPDPDPDDPPPPPPDPPDVDPPPDDPPPPPPPPPLVPDDQLQAALQPSDGAQWWKAFPVRHIHRPVRLVVVVVPDQADSNPRHGGPDSDIHTDVVSNVVSVVD

Solvent-accessible surface area (backbone atoms only — not comparable to full-atom values): 12266 Å² total; per-residue (Å²): 136,81,83,87,88,89,83,81,87,82,85,80,87,89,82,83,84,87,85,88,82,92,76,85,87,77,87,77,92,83,74,80,75,60,64,61,54,51,54,52,51,51,50,51,51,51,51,50,51,51,51,53,50,49,51,55,49,51,52,52,50,50,52,51,51,52,53,52,52,51,52,52,49,52,60,71,66,51,75,79,75,76,76,79,76,80,77,77,80,75,79,78,91,74,81,72,77,78,87,63,98,72,72,74,70,70,73,78,72,73,79,84,64,75,79,54,80,81,75,59,58,75,89,51,30,14,68,83,82,54,42,79,44,82,52,31,21,29,39,82,86,73,49,58,28,26,46,71,60,50,56,59,48,56,73,82,44,67,43,39,85,84,78,66,44,75,48,96,58,90,59,71,43,78,33,61,69,59,40,51,51,60,77,72,108

Sequence (185 aa):
MANPSDPLEKGGFVIDGRHGVHCSFHNTRKTGKTMETQSIEEAKSMSAMAAAAAHAQLAKAQQMQQMQQQQRYQQQQRPFAPPPAPFPPHPPTSYNPPLADHYTAPAPAESWTPPKSSELPPQFRCSIDGELMDDPVIAVDGYSYERYNLERYFRSHDVSPKTGQVLSNKTMMPNMALKEMIGNW

Nearest PDB structures (foldseek):
  3l1z-assembly1_B-2  TM=8.436E-01  e=3.092E-05  Homo sapiens
  5o75-assembly1_A  TM=8.107E-01  e=2.372E-05  Homo sapiens
  2kr4-assembly1_A  TM=7.912E-01  e=2.256E-04  Mus musculus
  5h7r-assembly1_D  TM=8.815E-01  e=1.106E-03  Homo sapiens
  7dco-assembly1_M  TM=8.000E-01  e=1.305E-01  Saccharomyces cerevisiae

pLDDT: mean 75.47, std 19.69, range [36.09, 97.06]

Mean predicted aligned error: 21.53 Å